Protein AF-A0A7W1L4F4-F1 (afdb_monomer_lite)

Sequence (259 aa):
MIDAAEVSERISISGTLFDDIDERSKLVAAMADRGMPWQMSVGIHPGRMDEIKVGAKAEVNGQSMAGPLTVFRNNRVREVSFCTLGADSLTSAQVFTIGATQDVAAATPEPPKMSEISKEDYDRAITDLATTKASLEASNAKIVELEGKFAAQALEHRTSAVKELFAAINRDYKDTDAAPYLSMDDVVFAAVSKDLRAARPALDPSLMKTHADGGVDDAAKPKTAAQITDAARQHIAAQAKLGFTITNAEAVQFVARAA

Structure (mmCIF, N/CA/C/O backbone):
data_AF-A0A7W1L4F4-F1
#
_entry.id   AF-A0A7W1L4F4-F1
#
loop_
_atom_site.group_PDB
_atom_site.id
_atom_site.type_symbol
_atom_site.label_atom_id
_atom_site.label_alt_id
_atom_site.label_comp_id
_atom_site.label_asym_id
_atom_site.label_entity_id
_atom_site.label_seq_id
_atom_site.pdbx_PDB_ins_code
_atom_site.Cartn_x
_atom_site.Cartn_y
_atom_site.Cartn_z
_atom_site.occupancy
_atom_site.B_iso_or_equiv
_atom_site.auth_seq_id
_atom_site.auth_comp_id
_atom_site.auth_asym_id
_atom_site.auth_atom_id
_atom_site.pdbx_PDB_model_num
ATOM 1 N N . MET A 1 1 ? -20.486 -13.436 5.293 1.00 66.62 1 MET A N 1
ATOM 2 C CA . MET A 1 1 ? -21.907 -13.853 5.252 1.00 66.62 1 MET A CA 1
ATOM 3 C C . MET A 1 1 ? -22.250 -14.477 6.595 1.00 66.62 1 MET A C 1
ATOM 5 O O . MET A 1 1 ? -21.360 -15.077 7.173 1.00 66.62 1 MET A O 1
ATOM 9 N N . ILE A 1 2 ? -23.456 -14.259 7.131 1.00 80.56 2 ILE A N 1
ATOM 10 C CA . ILE A 1 2 ? -23.869 -14.854 8.414 1.00 80.56 2 ILE A CA 1
ATOM 11 C C . ILE A 1 2 ? -24.272 -16.301 8.159 1.00 80.56 2 ILE A C 1
ATOM 13 O O . ILE A 1 2 ? -25.141 -16.541 7.322 1.00 80.56 2 ILE A O 1
ATOM 17 N N . ASP A 1 3 ? -23.671 -17.218 8.905 1.00 84.06 3 ASP A N 1
ATOM 18 C CA . ASP A 1 3 ? -23.870 -18.656 8.739 1.00 84.06 3 ASP A CA 1
ATOM 19 C C . ASP A 1 3 ? -24.751 -19.222 9.863 1.00 84.06 3 ASP A C 1
ATOM 21 O O . ASP A 1 3 ? -25.598 -20.081 9.616 1.00 84.06 3 ASP A O 1
ATOM 25 N N . ALA A 1 4 ? -24.624 -18.697 11.089 1.00 85.81 4 ALA A N 1
ATOM 26 C CA . ALA A 1 4 ? -25.486 -19.065 12.209 1.00 85.81 4 ALA A CA 1
ATOM 27 C C . ALA A 1 4 ? -25.742 -17.895 13.171 1.00 85.81 4 ALA A C 1
ATOM 29 O O . ALA A 1 4 ? -24.931 -16.976 13.309 1.00 85.81 4 ALA A O 1
ATOM 30 N N . ALA A 1 5 ? -26.883 -17.962 13.859 1.00 86.00 5 ALA A N 1
ATOM 31 C CA . ALA A 1 5 ? -27.242 -17.070 14.953 1.00 86.00 5 ALA A CA 1
ATOM 32 C C . ALA A 1 5 ? -27.900 -17.877 16.080 1.00 86.00 5 ALA A C 1
ATOM 34 O O . ALA A 1 5 ? -28.857 -18.615 15.844 1.00 86.00 5 ALA A O 1
ATOM 35 N N . GLU A 1 6 ? -27.401 -17.715 17.300 1.00 88.19 6 GLU A N 1
ATOM 36 C CA . GLU A 1 6 ? -27.902 -18.373 18.504 1.00 88.19 6 GLU A CA 1
ATOM 37 C C . GLU A 1 6 ? -28.341 -17.321 19.525 1.00 88.19 6 GLU A C 1
ATOM 39 O O . GLU A 1 6 ? -27.649 -16.324 19.747 1.00 88.19 6 GLU A O 1
ATOM 44 N N . VAL A 1 7 ? -29.503 -17.539 20.144 1.00 83.75 7 VAL A N 1
ATOM 45 C CA . VAL A 1 7 ? -30.067 -16.653 21.167 1.00 83.75 7 VAL A CA 1
ATOM 46 C C . VAL A 1 7 ? -30.264 -17.454 22.449 1.00 83.75 7 VAL A C 1
ATOM 48 O O . VAL A 1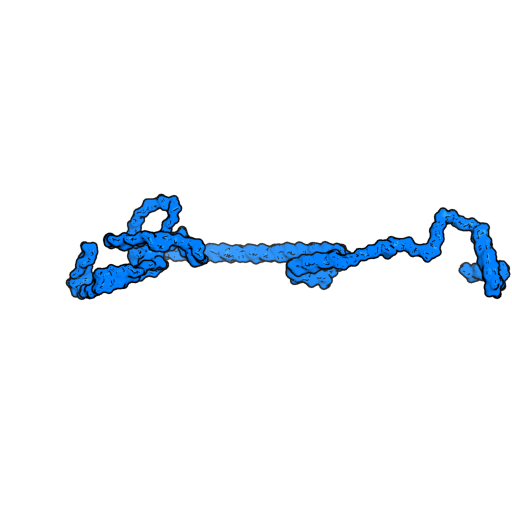 7 ? -31.134 -18.321 22.516 1.00 83.75 7 VAL A O 1
ATOM 51 N N . SER A 1 8 ? -29.457 -17.148 23.461 1.00 81.44 8 SER A N 1
ATOM 52 C CA . SER A 1 8 ? -29.572 -17.689 24.819 1.00 81.44 8 SER A CA 1
ATOM 53 C C . SER A 1 8 ? -29.508 -16.539 25.835 1.00 81.44 8 SER A C 1
ATOM 55 O O . SER A 1 8 ? -30.213 -15.544 25.672 1.00 81.44 8 SER A O 1
ATOM 57 N N . GLU A 1 9 ? -28.657 -16.624 26.860 1.00 80.69 9 GLU A N 1
ATOM 58 C CA . GLU A 1 9 ? -28.333 -15.488 27.741 1.00 80.69 9 GLU A CA 1
ATOM 59 C C . GLU A 1 9 ? -27.597 -14.365 26.988 1.00 80.69 9 GLU A C 1
ATOM 61 O O . GLU A 1 9 ? -27.615 -13.207 27.401 1.00 80.69 9 GLU A O 1
ATOM 66 N N . ARG A 1 10 ? -26.976 -14.708 25.852 1.00 82.44 10 ARG A N 1
ATOM 67 C CA . ARG A 1 10 ? -26.316 -13.797 24.913 1.00 82.44 10 ARG A CA 1
ATOM 68 C C . ARG A 1 10 ? -26.729 -14.121 23.482 1.00 82.44 10 ARG A C 1
ATOM 70 O O . ARG A 1 10 ? -27.158 -15.237 23.187 1.00 82.44 10 ARG A O 1
ATOM 77 N N . ILE A 1 11 ? -26.565 -13.149 22.592 1.00 86.38 11 ILE A N 1
ATOM 78 C CA . ILE A 1 11 ? -26.707 -13.360 21.150 1.00 86.38 11 ILE A CA 1
ATOM 79 C C . ILE A 1 11 ? -25.318 -13.667 20.593 1.00 86.38 11 ILE A C 1
ATOM 81 O O . ILE A 1 11 ? -24.401 -12.861 20.744 1.00 86.38 11 ILE A O 1
ATOM 85 N N . SER A 1 12 ? -25.160 -14.829 19.967 1.00 89.19 12 SER A N 1
ATOM 86 C CA . SER A 1 12 ? -23.938 -15.204 19.256 1.00 89.19 12 SER A CA 1
ATOM 87 C C . SER A 1 12 ? -24.224 -15.304 17.767 1.00 89.19 12 SER A C 1
ATOM 89 O O . SER A 1 12 ? -25.239 -15.866 17.360 1.00 89.19 12 SER A O 1
ATOM 91 N N . ILE A 1 13 ? -23.343 -14.727 16.956 1.00 89.12 13 ILE A N 1
ATOM 92 C CA . ILE A 1 13 ? -23.443 -14.728 15.499 1.00 89.12 13 ILE A CA 1
ATOM 93 C C . ILE A 1 13 ? -22.107 -15.214 14.961 1.00 89.12 13 ILE A C 1
ATOM 95 O O . ILE A 1 13 ? -21.056 -14.737 15.394 1.00 89.12 13 ILE A O 1
ATOM 99 N N . SER A 1 14 ? -22.152 -16.142 14.014 1.00 89.19 14 SER A N 1
ATOM 100 C CA . SER A 1 14 ? -20.977 -16.610 13.288 1.00 89.19 14 SER A CA 1
ATOM 101 C C . SER A 1 14 ? -21.175 -16.443 11.789 1.00 89.19 14 SER A C 1
ATOM 103 O O . SER A 1 14 ? -22.297 -16.374 11.276 1.00 89.19 14 SER A O 1
ATOM 105 N N . GLY A 1 15 ? -20.060 -16.333 11.079 1.00 87.88 15 GLY A N 1
ATOM 106 C CA . GLY A 1 15 ? -20.076 -16.109 9.651 1.00 87.88 15 GLY A CA 1
ATOM 107 C C . GLY A 1 15 ? -18.692 -16.153 9.031 1.00 87.88 15 GLY A C 1
ATOM 108 O O . GLY A 1 15 ? -17.677 -16.165 9.728 1.00 87.88 15 GLY A O 1
ATOM 109 N N . THR A 1 16 ? -18.676 -16.112 7.707 1.00 87.88 16 THR A N 1
ATOM 110 C CA . THR A 1 16 ? -17.454 -16.106 6.904 1.00 87.88 16 THR A CA 1
ATOM 111 C C . THR A 1 16 ? -17.080 -14.680 6.491 1.00 87.88 16 THR A C 1
ATOM 113 O O . THR A 1 16 ? -17.908 -13.962 5.913 1.00 87.88 16 THR A O 1
ATOM 116 N N . LEU A 1 17 ? -15.839 -14.268 6.767 1.00 87.25 17 LEU A N 1
ATOM 117 C CA . LEU A 1 17 ? -15.226 -13.070 6.190 1.00 87.25 17 LEU A CA 1
ATOM 118 C C . LEU A 1 17 ? -14.511 -13.472 4.896 1.00 87.25 17 LEU A C 1
ATOM 120 O O . LEU A 1 17 ? -13.666 -14.358 4.916 1.00 87.25 17 LEU A O 1
ATOM 124 N N . PHE A 1 18 ? -14.855 -12.821 3.789 1.00 86.75 18 PHE A N 1
ATOM 125 C CA . PHE A 1 18 ? -14.122 -12.960 2.533 1.00 86.75 18 PHE A CA 1
ATOM 126 C C . PHE A 1 18 ? -13.044 -11.888 2.483 1.00 86.75 18 PHE A C 1
ATOM 128 O O . PHE A 1 18 ? -13.335 -10.739 2.815 1.00 86.75 18 PHE A O 1
ATOM 135 N N . ASP A 1 19 ? -11.834 -12.243 2.072 1.00 87.50 19 ASP A N 1
ATOM 136 C CA . ASP A 1 19 ? -10.708 -11.325 1.911 1.00 87.50 19 ASP A CA 1
ATOM 137 C C . ASP A 1 19 ? -10.413 -11.010 0.435 1.00 87.50 19 ASP A C 1
ATOM 139 O O . ASP A 1 19 ? -9.767 -10.007 0.148 1.00 87.50 19 ASP A O 1
ATOM 143 N N . ASP A 1 20 ? -10.962 -11.773 -0.509 1.00 89.19 20 ASP A N 1
ATOM 144 C CA . ASP A 1 20 ? -10.641 -11.739 -1.940 1.00 89.19 20 ASP A CA 1
ATOM 145 C C . ASP A 1 20 ? -11.640 -10.966 -2.823 1.00 89.19 20 ASP A C 1
ATOM 147 O O . ASP A 1 20 ? -11.473 -10.915 -4.043 1.00 89.19 20 ASP A O 1
ATOM 151 N N . ILE A 1 21 ? -12.654 -10.326 -2.231 1.00 89.81 21 ILE A N 1
ATOM 152 C CA . ILE A 1 21 ? -13.698 -9.601 -2.976 1.00 89.81 21 ILE A CA 1
ATOM 153 C C . ILE A 1 21 ? -13.175 -8.275 -3.551 1.00 89.81 21 ILE A C 1
ATOM 155 O O . ILE A 1 21 ? -13.399 -7.981 -4.726 1.00 89.81 21 ILE A O 1
ATOM 159 N N . ASP A 1 22 ? -12.508 -7.453 -2.738 1.00 91.31 22 ASP A N 1
ATOM 160 C CA . ASP A 1 22 ? -11.933 -6.167 -3.143 1.00 91.31 22 ASP A CA 1
ATOM 161 C C . ASP A 1 22 ? -10.759 -5.737 -2.232 1.00 91.31 22 ASP A C 1
ATOM 163 O O . ASP A 1 22 ? -10.357 -6.428 -1.299 1.00 91.31 22 ASP A O 1
ATOM 167 N N . GLU A 1 23 ? -10.154 -4.576 -2.493 1.00 92.31 23 GLU A N 1
ATOM 168 C CA . GLU A 1 23 ? -9.050 -4.079 -1.654 1.00 92.31 23 GLU A CA 1
ATOM 169 C C . GLU A 1 23 ? -9.487 -3.743 -0.214 1.00 92.31 23 GLU A C 1
ATOM 171 O O . GLU A 1 23 ? -8.677 -3.794 0.712 1.00 92.31 23 GLU A O 1
ATOM 176 N N . ARG A 1 24 ? -10.767 -3.428 0.019 1.00 89.50 24 ARG A N 1
ATOM 177 C CA . ARG A 1 24 ? -11.279 -3.141 1.367 1.00 89.50 24 ARG A CA 1
ATOM 178 C C . ARG A 1 24 ? -11.432 -4.427 2.167 1.00 89.50 24 ARG A C 1
ATOM 180 O O . ARG A 1 24 ? -11.106 -4.418 3.353 1.00 89.50 24 ARG A O 1
ATOM 187 N N . SER A 1 25 ? -11.871 -5.520 1.545 1.00 88.25 25 SER A N 1
ATOM 188 C CA . SER A 1 25 ? -11.961 -6.825 2.204 1.00 88.25 25 SER A CA 1
ATOM 189 C C . SER A 1 25 ? -10.591 -7.315 2.670 1.00 88.25 25 SER A C 1
ATOM 191 O O . SER A 1 25 ? -10.454 -7.715 3.827 1.00 88.25 25 SER A O 1
ATOM 193 N N . LYS A 1 26 ? -9.553 -7.153 1.836 1.00 90.94 26 LYS A N 1
ATOM 194 C CA . LYS A 1 26 ? -8.159 -7.451 2.214 1.00 90.94 26 LYS A CA 1
ATOM 195 C C . LYS A 1 26 ? -7.693 -6.630 3.412 1.00 90.94 26 LYS A C 1
ATOM 197 O O . LYS A 1 26 ? -7.072 -7.164 4.327 1.00 90.94 26 LYS A O 1
ATOM 202 N N . LEU A 1 27 ? -7.994 -5.329 3.426 1.00 91.50 27 LEU A N 1
ATOM 203 C CA . LEU A 1 27 ? -7.621 -4.447 4.535 1.00 91.50 27 LEU A CA 1
ATOM 204 C C . LEU A 1 27 ? -8.312 -4.844 5.842 1.00 91.50 27 LEU A C 1
ATOM 206 O O . LEU A 1 27 ? -7.664 -4.863 6.886 1.00 91.50 27 LEU A O 1
ATOM 210 N N . VAL A 1 28 ? -9.607 -5.171 5.798 1.00 90.00 28 VAL A N 1
ATOM 211 C CA . VAL A 1 28 ? -10.356 -5.616 6.984 1.00 90.00 28 VAL A CA 1
ATOM 212 C C . VAL A 1 28 ? -9.795 -6.930 7.526 1.00 90.00 28 VAL A C 1
ATOM 214 O O . VAL A 1 28 ? -9.561 -7.019 8.731 1.00 90.00 28 VAL A O 1
ATOM 217 N N . ALA A 1 29 ? -9.503 -7.902 6.657 1.00 89.50 29 ALA A N 1
ATOM 218 C CA . ALA A 1 29 ? -8.867 -9.160 7.049 1.00 89.50 29 ALA A CA 1
ATOM 219 C C . ALA A 1 29 ? -7.485 -8.923 7.685 1.00 89.50 29 ALA A C 1
ATOM 221 O O . ALA A 1 29 ? -7.244 -9.351 8.809 1.00 89.50 29 ALA A O 1
ATOM 222 N N . ALA A 1 30 ? -6.627 -8.119 7.049 1.00 89.69 30 ALA A N 1
ATOM 223 C CA . ALA A 1 30 ? -5.302 -7.800 7.580 1.00 89.69 30 ALA A CA 1
ATOM 224 C C . ALA A 1 30 ? -5.348 -7.057 8.930 1.00 89.69 30 ALA A C 1
ATOM 226 O O . ALA A 1 30 ? -4.478 -7.249 9.780 1.00 89.69 30 ALA A O 1
ATOM 227 N N . MET A 1 31 ? -6.340 -6.187 9.149 1.00 88.81 31 MET A N 1
ATOM 228 C CA . MET A 1 31 ? -6.552 -5.536 10.447 1.00 88.81 31 MET A CA 1
ATOM 229 C C . MET A 1 31 ? -7.016 -6.533 11.514 1.00 88.81 31 MET A C 1
ATOM 231 O O . MET A 1 31 ? -6.578 -6.444 12.661 1.00 88.81 31 MET A O 1
ATOM 235 N N . ALA A 1 32 ? -7.867 -7.491 11.147 1.00 88.12 32 ALA A N 1
ATOM 236 C CA . ALA A 1 32 ? -8.280 -8.561 12.044 1.00 88.12 32 ALA A CA 1
ATOM 237 C C . ALA A 1 32 ? -7.107 -9.482 12.422 1.00 88.12 32 ALA A C 1
ATOM 239 O O . ALA A 1 32 ? -6.911 -9.726 13.610 1.00 88.12 32 ALA A O 1
ATOM 240 N N . ASP A 1 33 ? -6.261 -9.873 11.463 1.00 86.38 33 ASP A N 1
ATOM 241 C CA . ASP A 1 33 ? -5.049 -10.674 11.710 1.00 86.38 33 ASP A CA 1
ATOM 242 C C . ASP A 1 33 ? -4.049 -9.969 12.638 1.00 86.38 33 ASP A C 1
ATOM 244 O O . ASP A 1 33 ? -3.317 -10.606 13.395 1.00 86.38 33 ASP A O 1
ATOM 248 N N . ARG A 1 34 ? -4.025 -8.631 12.618 1.00 85.12 34 ARG A N 1
ATOM 249 C CA . ARG A 1 34 ? -3.213 -7.807 13.529 1.00 85.12 34 ARG A CA 1
ATOM 250 C C . ARG A 1 34 ? -3.815 -7.658 14.930 1.00 85.12 34 ARG A C 1
ATOM 252 O O . ARG A 1 34 ? -3.232 -6.955 15.753 1.00 85.12 34 ARG A O 1
ATOM 259 N N . GLY A 1 35 ? -4.954 -8.290 15.208 1.00 84.56 35 GLY A N 1
ATOM 260 C CA . GLY A 1 35 ? -5.590 -8.289 16.526 1.00 84.56 35 GLY A CA 1
ATOM 261 C C . GLY A 1 35 ? -6.400 -7.030 16.832 1.00 84.56 35 GLY A C 1
ATOM 262 O O . GLY A 1 35 ? -6.513 -6.644 17.994 1.00 84.56 35 GLY A O 1
ATOM 263 N N . MET A 1 36 ? -6.951 -6.358 15.816 1.00 84.69 36 MET A N 1
ATOM 264 C CA . MET A 1 36 ? -7.826 -5.207 16.047 1.00 84.69 36 MET A CA 1
ATOM 265 C C . MET A 1 36 ? -9.057 -5.616 16.892 1.00 84.69 36 MET A C 1
ATOM 267 O O . MET A 1 36 ? -9.689 -6.629 16.585 1.00 84.69 36 MET A O 1
ATOM 271 N N . PRO A 1 37 ? -9.419 -4.859 17.949 1.00 87.38 37 PRO A N 1
ATOM 272 C CA . PRO A 1 37 ? -10.503 -5.223 18.862 1.00 87.38 37 PRO A CA 1
ATOM 273 C C . PRO A 1 37 ? -11.866 -4.871 18.258 1.00 87.38 37 PRO A C 1
ATOM 275 O O . PRO A 1 37 ? -12.457 -3.834 18.557 1.00 87.38 37 PRO A O 1
ATOM 278 N N . TRP A 1 38 ? -12.354 -5.725 17.367 1.00 90.88 38 TRP A N 1
ATOM 279 C CA . TRP A 1 38 ? -13.629 -5.512 16.695 1.00 90.88 38 TRP A CA 1
ATOM 280 C C . TRP A 1 38 ? -14.821 -5.672 17.641 1.00 90.88 38 TRP A C 1
ATOM 282 O O . TRP A 1 38 ? -14.808 -6.457 18.592 1.00 90.88 38 TRP A O 1
ATOM 292 N N . GLN A 1 39 ? -15.885 -4.939 17.337 1.00 92.31 39 GLN A N 1
ATOM 293 C CA . GLN A 1 39 ? -17.157 -4.952 18.049 1.00 92.31 39 GLN A CA 1
ATOM 294 C C . GLN A 1 39 ? -18.295 -5.307 17.093 1.00 92.31 39 GLN A C 1
ATOM 296 O O . GLN A 1 39 ? -18.133 -5.321 15.868 1.00 92.31 39 GLN A O 1
ATOM 301 N N . MET A 1 40 ? -19.468 -5.592 17.655 1.00 89.56 40 MET A N 1
ATOM 302 C CA . MET A 1 40 ? -20.652 -5.924 16.871 1.00 89.56 40 MET A CA 1
ATOM 303 C C . MET A 1 40 ? -21.811 -5.025 17.265 1.00 89.56 40 MET A C 1
ATOM 305 O O . MET A 1 40 ? -22.148 -4.902 18.435 1.00 89.56 40 MET A O 1
ATOM 309 N N . SER A 1 41 ? -22.440 -4.403 16.276 1.00 91.31 41 SER A N 1
ATOM 310 C CA . SER A 1 41 ? -23.662 -3.630 16.478 1.00 91.31 41 SER A CA 1
ATOM 311 C C . SER A 1 41 ? -24.864 -4.395 15.940 1.00 91.31 41 SER A C 1
ATOM 313 O O . SER A 1 41 ? -24.733 -5.213 15.029 1.00 91.31 41 SER A O 1
ATOM 315 N N . VAL A 1 42 ? -26.043 -4.131 16.495 1.00 89.69 42 VAL A N 1
ATOM 316 C CA . VAL A 1 42 ? -27.287 -4.802 16.115 1.00 89.69 42 VAL A CA 1
ATOM 317 C C . VAL A 1 42 ? -28.414 -3.792 15.927 1.00 89.69 42 VAL A C 1
ATOM 319 O O . VAL A 1 42 ? -28.660 -2.936 16.776 1.00 89.69 42 VAL A O 1
ATOM 322 N N . GLY A 1 43 ? -29.137 -3.920 14.816 1.00 90.06 43 GLY A N 1
ATOM 323 C CA . GLY A 1 43 ? -30.344 -3.144 14.545 1.00 90.06 43 GLY A CA 1
ATOM 324 C C . GLY A 1 43 ? -31.582 -3.838 15.113 1.00 90.06 43 GLY A C 1
ATOM 325 O O . GLY A 1 43 ? -32.178 -4.710 14.465 1.00 90.06 43 GLY A O 1
ATOM 326 N N . ILE A 1 44 ? -31.986 -3.448 16.324 1.00 88.88 44 ILE A N 1
ATOM 327 C CA . ILE A 1 44 ? -33.147 -4.019 17.022 1.00 88.88 44 ILE A CA 1
ATOM 328 C C . ILE A 1 44 ? -34.414 -3.235 16.682 1.00 88.88 44 ILE A C 1
ATOM 330 O O . ILE A 1 44 ? -34.490 -2.028 16.886 1.00 88.88 44 ILE A O 1
ATOM 334 N N . HIS A 1 45 ? -35.439 -3.948 16.219 1.00 91.25 45 HIS A N 1
ATOM 335 C CA . HIS A 1 45 ? -36.782 -3.411 16.024 1.00 91.25 45 HIS A CA 1
ATOM 336 C C . HIS A 1 45 ? -37.682 -3.907 17.164 1.00 91.25 45 HIS A C 1
ATOM 338 O O . HIS A 1 45 ? -38.054 -5.089 17.165 1.00 91.25 45 HIS A O 1
ATOM 344 N N . PRO A 1 46 ? -37.999 -3.057 18.157 1.00 91.25 46 PRO A N 1
ATOM 345 C CA . PRO A 1 46 ? -38.814 -3.469 19.291 1.00 91.25 46 PRO A CA 1
ATOM 346 C C . PRO A 1 46 ? -40.269 -3.678 18.868 1.00 91.25 46 PRO A C 1
ATOM 348 O O . PRO A 1 46 ? -40.855 -2.835 18.191 1.00 91.25 46 PRO A O 1
ATOM 351 N N . GLY A 1 47 ? -40.873 -4.790 19.293 1.00 92.69 47 GLY A N 1
ATOM 352 C CA . GLY A 1 47 ? -42.312 -5.009 19.120 1.00 92.69 47 GLY A CA 1
ATOM 353 C C . GLY A 1 47 ? -43.136 -4.205 20.129 1.00 92.69 47 GLY A C 1
ATOM 354 O O . GLY A 1 47 ? -44.211 -3.703 19.809 1.00 92.69 47 GLY A O 1
ATOM 355 N N . ARG A 1 48 ? -42.617 -4.066 21.353 1.00 93.88 48 ARG A N 1
ATOM 356 C CA . ARG A 1 48 ? -43.173 -3.234 22.426 1.00 93.88 48 ARG A CA 1
ATOM 357 C C . ARG A 1 48 ? -42.040 -2.674 23.283 1.00 93.88 48 ARG A C 1
ATOM 359 O O . ARG A 1 48 ? -41.040 -3.355 23.498 1.00 93.88 48 ARG A O 1
ATOM 366 N N . MET A 1 49 ? -42.214 -1.459 23.789 1.00 94.00 49 MET A N 1
ATOM 367 C CA . MET A 1 49 ? -41.273 -0.812 24.703 1.00 94.00 49 MET A CA 1
ATOM 368 C C . MET A 1 49 ? -41.951 -0.581 26.052 1.00 94.00 49 MET A C 1
ATOM 370 O O . MET A 1 49 ? -43.033 0.002 26.104 1.00 94.00 49 MET A O 1
ATOM 374 N N . ASP A 1 50 ? -41.309 -1.042 27.121 1.00 93.31 50 ASP A N 1
ATOM 375 C CA . ASP A 1 50 ? -41.765 -0.862 28.496 1.00 93.31 50 ASP A CA 1
ATOM 376 C C . ASP A 1 50 ? -40.830 0.110 29.213 1.00 93.31 50 ASP A C 1
ATOM 378 O O . ASP A 1 50 ? -39.667 -0.206 29.459 1.00 93.31 50 ASP A O 1
ATOM 382 N N . GLU A 1 51 ? -41.337 1.285 29.574 1.00 94.56 51 GLU A N 1
ATOM 383 C CA . GLU A 1 51 ? -40.593 2.255 30.378 1.00 94.56 51 GLU A CA 1
ATOM 384 C C . GLU A 1 51 ? -40.714 1.924 31.867 1.00 94.56 51 GLU A C 1
ATOM 386 O O . GLU A 1 51 ? -41.803 1.937 32.453 1.00 94.56 51 GLU A O 1
ATOM 391 N N . ILE A 1 52 ? -39.580 1.646 32.502 1.00 94.25 52 ILE A N 1
ATOM 392 C CA . ILE A 1 52 ? -39.491 1.361 33.930 1.00 94.25 52 ILE A CA 1
ATOM 393 C C . ILE A 1 52 ? -39.068 2.640 34.635 1.00 94.25 52 ILE A C 1
ATOM 395 O O . ILE A 1 52 ? -37.963 3.141 34.439 1.00 94.25 52 ILE A O 1
ATOM 399 N N . LYS A 1 53 ? -39.965 3.182 35.457 1.00 93.19 53 LYS A N 1
ATOM 400 C CA . LYS A 1 53 ? -39.738 4.431 36.191 1.00 93.19 53 LYS A CA 1
ATOM 401 C C . LYS A 1 53 ? -38.729 4.243 37.328 1.00 93.19 53 LYS A C 1
ATOM 403 O O . LYS A 1 53 ? -38.496 3.133 37.803 1.00 93.19 53 LYS A O 1
ATOM 408 N N . VAL A 1 54 ? -38.169 5.356 37.797 1.00 92.69 54 VAL A N 1
ATOM 409 C CA . VAL A 1 54 ? -37.302 5.405 38.985 1.00 92.69 54 VAL A CA 1
ATOM 410 C C . VAL A 1 54 ? -37.992 4.720 40.173 1.00 92.69 54 VAL A C 1
ATOM 412 O O . VAL A 1 54 ? -39.160 4.988 40.453 1.00 92.69 54 VAL A O 1
ATOM 415 N N . GLY A 1 55 ? -37.277 3.826 40.859 1.00 90.62 55 GLY A N 1
ATOM 416 C CA . GLY A 1 55 ? -37.782 3.080 42.020 1.00 90.62 55 GLY A CA 1
ATOM 417 C C . GLY A 1 55 ? -38.588 1.816 41.691 1.00 90.62 55 GLY A C 1
ATOM 418 O O . GLY A 1 55 ? -38.843 1.019 42.591 1.00 90.62 55 GLY A O 1
ATOM 419 N N . ALA A 1 56 ? -38.949 1.588 40.423 1.00 90.62 56 ALA A N 1
ATOM 420 C CA . ALA A 1 56 ? -39.542 0.332 39.971 1.00 90.62 56 ALA A CA 1
ATOM 421 C C . ALA A 1 56 ? -38.459 -0.677 39.549 1.00 90.62 56 ALA A C 1
ATOM 423 O O . ALA A 1 56 ? -37.345 -0.298 39.180 1.00 90.62 56 ALA A O 1
ATOM 424 N N . LYS A 1 57 ? -38.798 -1.970 39.589 1.00 92.62 57 LYS A N 1
ATOM 425 C CA . LYS A 1 57 ? -37.949 -3.068 39.107 1.00 92.62 57 LYS A CA 1
ATOM 426 C C . LYS A 1 57 ? -38.634 -3.819 37.971 1.00 92.62 57 LYS A C 1
ATOM 428 O O . LYS A 1 57 ? -39.859 -3.937 37.967 1.00 92.62 57 LYS A O 1
ATOM 433 N N . ALA A 1 58 ? -37.845 -4.344 37.043 1.00 92.00 58 ALA A N 1
ATOM 434 C CA . ALA A 1 58 ? -38.300 -5.227 35.979 1.00 92.00 58 ALA A CA 1
ATOM 435 C C . ALA A 1 58 ? -37.419 -6.473 35.897 1.00 92.00 58 ALA A C 1
ATOM 437 O O . ALA A 1 58 ? -36.202 -6.380 36.019 1.00 92.00 58 ALA A O 1
ATOM 438 N N . GLU A 1 59 ? -38.044 -7.621 35.645 1.00 90.44 59 GLU A N 1
ATOM 439 C CA . GLU A 1 59 ? -37.340 -8.862 35.318 1.00 90.44 59 GLU A CA 1
ATOM 440 C C . GLU A 1 59 ? -37.090 -8.931 33.805 1.00 90.44 59 GLU A C 1
ATOM 442 O O . GLU A 1 59 ? -38.028 -8.852 32.993 1.00 90.44 59 GLU A O 1
ATOM 447 N N . VAL A 1 60 ? -35.818 -9.062 33.429 1.00 87.38 60 VAL A N 1
ATOM 448 C CA . VAL A 1 60 ? -35.341 -9.164 32.044 1.00 87.38 60 VAL A CA 1
ATOM 449 C C . VAL A 1 60 ? -34.333 -10.305 31.980 1.00 87.38 60 VAL A C 1
ATOM 451 O O . VAL A 1 60 ? -33.320 -10.265 32.662 1.00 87.38 60 VAL A O 1
ATOM 454 N N . ASN A 1 61 ? -34.618 -11.344 31.189 1.00 81.94 61 ASN A N 1
ATOM 455 C CA . ASN A 1 61 ? -33.747 -12.519 31.034 1.00 81.94 61 ASN A CA 1
ATOM 456 C C . ASN A 1 61 ? -33.314 -13.163 32.373 1.00 81.94 61 ASN A C 1
ATOM 458 O O . ASN A 1 61 ? -32.177 -13.593 32.523 1.00 81.94 61 ASN A O 1
ATOM 462 N N . GLY A 1 62 ? -34.217 -13.202 33.363 1.00 84.94 62 GLY A N 1
ATOM 463 C CA . GLY A 1 62 ? -33.935 -13.745 34.700 1.00 84.94 62 GLY A CA 1
ATOM 464 C C . GLY A 1 62 ? -33.125 -12.818 35.615 1.00 84.94 62 GLY A C 1
ATOM 465 O O . GLY A 1 62 ? -32.725 -13.240 36.698 1.00 84.94 62 GLY A O 1
ATOM 466 N N . GLN A 1 63 ? -32.878 -11.575 35.194 1.00 85.25 63 GLN A N 1
ATOM 467 C CA . GLN A 1 63 ? -32.195 -10.555 35.981 1.00 85.25 63 GLN A CA 1
ATOM 468 C C . GLN A 1 63 ? -33.160 -9.447 36.417 1.00 85.25 63 GLN A C 1
ATOM 470 O O . GLN A 1 63 ? -33.902 -8.884 35.606 1.00 85.25 63 GLN A O 1
ATOM 475 N N . SER A 1 64 ? -33.081 -9.078 37.698 1.00 92.06 64 SER A N 1
ATOM 476 C CA . SER A 1 64 ? -33.851 -7.976 38.275 1.00 92.06 64 SER A CA 1
ATOM 477 C C . SER A 1 64 ? -33.131 -6.646 38.058 1.00 92.06 64 SER A C 1
ATOM 479 O O . SER A 1 64 ? -32.089 -6.388 38.664 1.00 92.06 64 SER A O 1
ATOM 481 N N . MET A 1 65 ? -33.688 -5.779 37.214 1.00 88.44 65 MET A N 1
ATOM 482 C CA . MET A 1 65 ? -33.111 -4.475 36.879 1.00 88.44 65 MET A CA 1
ATOM 483 C C . MET A 1 65 ? -33.955 -3.332 37.451 1.00 88.44 65 MET A C 1
ATOM 485 O O . MET A 1 65 ? -35.179 -3.321 37.315 1.00 88.44 65 MET A O 1
ATOM 489 N N . ALA A 1 66 ? -33.309 -2.357 38.095 1.00 92.56 66 ALA A N 1
ATOM 490 C CA . ALA A 1 66 ? -33.971 -1.173 38.647 1.00 92.56 66 ALA A CA 1
ATOM 491 C C . ALA A 1 66 ? -34.013 -0.025 37.625 1.00 92.56 66 ALA A C 1
ATOM 493 O O . ALA A 1 66 ? -33.027 0.225 36.937 1.00 92.56 66 ALA A O 1
ATOM 494 N N . GLY A 1 67 ? -35.141 0.685 37.546 1.00 91.38 67 GLY A N 1
ATOM 495 C CA . GLY A 1 67 ? -35.285 1.863 36.686 1.00 91.38 67 GLY A CA 1
ATOM 496 C C . GLY A 1 67 ? -34.471 3.079 37.168 1.00 91.38 67 GLY A C 1
ATOM 497 O O . GLY A 1 67 ? -34.100 3.142 38.344 1.00 91.38 67 GLY A O 1
ATOM 498 N N . PRO A 1 68 ? -34.241 4.087 36.304 1.00 92.50 68 PRO A N 1
ATOM 499 C CA . PRO A 1 68 ? -34.923 4.299 35.030 1.00 92.50 68 PRO A CA 1
ATOM 500 C C . PRO A 1 68 ? -34.274 3.539 33.866 1.00 92.50 68 PRO A C 1
ATOM 502 O O . PRO A 1 68 ? -33.086 3.695 33.604 1.00 92.50 68 PRO A O 1
ATOM 505 N N . LEU A 1 69 ? -35.062 2.736 33.148 1.00 93.19 69 LEU A N 1
ATOM 506 C CA . LEU A 1 69 ? -34.615 2.019 31.948 1.00 93.19 69 LEU A CA 1
ATOM 507 C C . LEU A 1 69 ? -35.794 1.730 31.017 1.00 93.19 69 LEU A C 1
ATOM 509 O O . LEU A 1 69 ? -36.948 1.751 31.445 1.00 93.19 69 LEU A O 1
ATOM 513 N N . THR A 1 70 ? -35.504 1.425 29.754 1.00 93.06 70 THR A N 1
ATOM 514 C CA . THR A 1 70 ? -36.515 0.989 28.783 1.00 93.06 70 THR A CA 1
ATOM 515 C C . THR A 1 70 ? -36.250 -0.459 28.394 1.00 93.06 70 THR A C 1
ATOM 517 O O . THR A 1 70 ? -35.162 -0.782 27.924 1.00 93.06 70 THR A O 1
ATOM 520 N N . VAL A 1 71 ? -37.238 -1.334 28.582 1.00 92.44 71 VAL A N 1
ATOM 521 C CA . VAL A 1 71 ? -37.157 -2.745 28.186 1.00 92.44 71 VAL A CA 1
ATOM 522 C C . VAL A 1 71 ? -37.837 -2.928 26.839 1.00 92.44 71 VAL A C 1
ATOM 524 O O . VAL A 1 71 ? -39.040 -2.714 26.698 1.00 92.44 71 VAL A O 1
ATOM 527 N N . PHE A 1 72 ? -37.079 -3.380 25.849 1.00 92.38 72 PHE A N 1
ATOM 528 C CA . PHE A 1 72 ? -37.620 -3.770 24.551 1.00 92.38 72 PHE A CA 1
ATOM 529 C C . PHE A 1 72 ? -38.088 -5.228 24.607 1.00 92.38 72 PHE A C 1
ATOM 531 O O . PHE A 1 72 ? -37.304 -6.119 24.940 1.00 92.38 72 PHE A O 1
ATOM 538 N N . ARG A 1 73 ? -39.364 -5.485 24.297 1.00 90.75 73 ARG A N 1
ATOM 539 C CA . ARG A 1 73 ? -39.983 -6.821 24.296 1.00 90.75 73 ARG A CA 1
ATOM 540 C C . ARG A 1 73 ? -40.459 -7.215 22.901 1.00 90.75 73 ARG A C 1
ATOM 542 O O . ARG A 1 73 ? -40.859 -6.369 22.101 1.00 90.75 73 ARG A O 1
ATOM 549 N N . ASN A 1 74 ? -40.489 -8.528 22.651 1.00 90.31 74 ASN A N 1
ATOM 550 C CA . ASN A 1 74 ? -40.879 -9.125 21.366 1.00 90.31 74 ASN A CA 1
ATOM 551 C C . ASN A 1 74 ? -40.071 -8.542 20.198 1.00 90.31 74 ASN A C 1
ATOM 553 O O . ASN A 1 74 ? -40.616 -8.113 19.183 1.00 90.31 74 ASN A O 1
ATOM 557 N N . ASN A 1 75 ? -38.757 -8.468 20.397 1.00 89.44 75 ASN A N 1
ATOM 558 C CA . ASN A 1 75 ? -37.845 -7.789 19.491 1.00 89.44 75 ASN A CA 1
ATOM 559 C C . ASN A 1 75 ? -37.574 -8.628 18.248 1.00 89.44 75 ASN A C 1
ATOM 561 O O . ASN A 1 75 ? -37.458 -9.852 18.321 1.00 89.44 75 ASN A O 1
ATOM 565 N N . ARG A 1 76 ? -37.385 -7.952 17.116 1.00 89.06 76 ARG A N 1
ATOM 566 C CA . ARG A 1 76 ? -36.821 -8.552 15.907 1.00 89.06 76 ARG A CA 1
ATOM 567 C C . ARG A 1 76 ? -35.460 -7.931 15.624 1.00 89.06 76 ARG A C 1
ATOM 569 O O . ARG A 1 76 ? -35.353 -6.717 15.466 1.00 89.06 76 ARG A O 1
ATOM 576 N N . VAL A 1 77 ? -34.437 -8.770 15.509 1.00 88.31 77 VAL A N 1
ATOM 577 C CA . VAL A 1 77 ? -33.127 -8.361 14.994 1.00 88.31 77 VAL A CA 1
ATOM 578 C C . VAL A 1 77 ? -33.193 -8.368 13.471 1.00 88.31 77 VAL A C 1
ATOM 580 O O . VAL A 1 77 ? -33.544 -9.384 12.873 1.00 88.31 77 VAL A O 1
ATOM 583 N N . ARG A 1 78 ? -32.928 -7.219 12.845 1.00 84.31 78 ARG A N 1
ATOM 584 C CA . ARG A 1 78 ? -32.972 -7.077 11.381 1.00 84.31 78 ARG A CA 1
ATOM 585 C C . ARG A 1 78 ? -31.608 -7.147 10.723 1.00 84.31 78 ARG A C 1
ATOM 587 O O . ARG A 1 78 ? -31.514 -7.579 9.579 1.00 84.31 78 ARG A O 1
ATOM 594 N N . GLU A 1 79 ? -30.598 -6.676 11.429 1.00 88.06 79 GLU A N 1
ATOM 595 C CA . GLU A 1 79 ? -29.247 -6.540 10.921 1.00 88.06 79 GLU A CA 1
ATOM 596 C C . GLU A 1 79 ? -28.258 -6.642 12.066 1.00 88.06 79 GLU A C 1
ATOM 598 O O . GLU A 1 79 ? -28.577 -6.339 13.221 1.00 88.06 79 GLU A O 1
ATOM 603 N N . VAL A 1 80 ? -27.056 -7.055 11.703 1.00 89.50 80 VAL A N 1
ATOM 604 C CA . VAL A 1 80 ? -25.892 -7.093 12.570 1.00 89.50 80 VAL A CA 1
ATOM 605 C C . VAL A 1 80 ? -24.727 -6.562 11.749 1.00 89.50 80 VAL A C 1
ATOM 607 O O . VAL A 1 80 ? -24.619 -6.856 10.555 1.00 89.50 80 VAL A O 1
ATOM 610 N N . SER A 1 81 ? -23.890 -5.756 12.381 1.00 89.88 81 SER A N 1
ATOM 611 C CA . SER A 1 81 ? -22.803 -5.042 11.723 1.00 89.88 81 SER A CA 1
ATOM 612 C C . SER A 1 81 ? -21.502 -5.319 12.450 1.00 89.88 81 SER A C 1
ATOM 614 O O . SER A 1 81 ? -21.426 -5.189 13.670 1.00 89.88 81 SER A O 1
ATOM 616 N N . PHE A 1 82 ? -20.477 -5.675 11.684 1.00 88.81 82 PHE A N 1
ATOM 617 C CA . PHE A 1 82 ? -19.105 -5.768 12.159 1.00 88.81 82 PHE A CA 1
ATOM 618 C C . PHE A 1 82 ? -18.491 -4.365 12.161 1.00 88.81 82 PHE A C 1
ATOM 620 O O . PHE A 1 82 ? -18.457 -3.701 11.121 1.00 88.81 82 PHE A O 1
ATOM 627 N N . CYS A 1 83 ? -18.070 -3.884 13.328 1.00 90.31 83 CYS A N 1
ATOM 628 C CA . CYS A 1 83 ? -17.741 -2.478 13.551 1.00 90.31 83 CYS A CA 1
ATOM 629 C C . CYS A 1 83 ? -16.413 -2.333 14.295 1.00 90.31 83 CYS A C 1
ATOM 631 O O . CYS A 1 83 ? -16.073 -3.149 15.145 1.00 90.31 83 CYS A O 1
ATOM 633 N N . THR A 1 84 ? -15.684 -1.248 14.033 1.00 88.31 84 THR A N 1
ATOM 634 C CA . THR A 1 84 ? -14.538 -0.858 14.873 1.00 88.31 84 THR A CA 1
ATOM 635 C C . THR A 1 84 ? -14.991 -0.368 16.250 1.00 88.31 84 THR A C 1
ATOM 637 O O . THR A 1 84 ? -14.309 -0.601 17.239 1.00 88.31 84 THR A O 1
ATOM 640 N N . LEU A 1 85 ? -16.149 0.296 16.306 1.00 89.19 85 LEU A N 1
ATOM 641 C CA . LEU A 1 85 ? -16.810 0.756 17.523 1.00 89.19 85 LEU A CA 1
ATOM 642 C C . LEU A 1 85 ? -18.320 0.530 17.386 1.00 89.19 85 LEU A C 1
ATOM 644 O O . LEU A 1 85 ? -18.953 1.042 16.460 1.00 89.19 85 LEU A O 1
ATOM 648 N N . GLY A 1 86 ? -18.881 -0.272 18.281 1.00 86.94 86 GLY A N 1
ATOM 649 C CA . GLY A 1 86 ? -20.304 -0.550 18.407 1.00 86.94 86 GLY A CA 1
ATOM 650 C C . GLY A 1 86 ? -21.001 0.436 19.344 1.00 86.94 86 GLY A C 1
ATOM 651 O O . GLY A 1 86 ? -20.368 1.160 20.110 1.00 86.94 86 GLY A O 1
ATOM 652 N N . ALA A 1 87 ? -22.333 0.459 19.282 1.00 87.12 87 ALA A N 1
ATOM 653 C CA . ALA A 1 87 ? -23.146 1.258 20.202 1.00 87.12 87 ALA A CA 1
ATOM 654 C C . ALA A 1 87 ? -23.133 0.694 21.636 1.00 87.12 87 ALA A C 1
ATOM 656 O O . ALA A 1 87 ? -23.270 1.449 22.596 1.00 87.12 87 ALA A O 1
ATOM 657 N N . ASP A 1 88 ? -22.969 -0.624 21.769 1.00 86.31 88 ASP A N 1
ATOM 658 C CA . ASP A 1 88 ? -22.834 -1.323 23.043 1.00 86.31 88 ASP A CA 1
ATOM 659 C C . ASP A 1 88 ? -21.364 -1.697 23.278 1.00 86.31 88 ASP A C 1
ATOM 661 O O . ASP A 1 88 ? -20.760 -2.445 22.501 1.00 86.31 88 ASP A O 1
ATOM 665 N N . SER A 1 89 ? -20.794 -1.167 24.362 1.00 82.31 89 SER A N 1
ATOM 666 C CA . SER A 1 89 ? -19.393 -1.355 24.740 1.00 82.31 89 SER A CA 1
ATOM 667 C C . SER A 1 89 ? -19.072 -2.760 25.250 1.00 82.31 89 SER A C 1
ATOM 669 O O . SER A 1 89 ? -17.894 -3.099 25.353 1.00 82.31 89 SER A O 1
ATOM 671 N N . LEU A 1 90 ? -20.086 -3.578 25.548 1.00 86.12 90 LEU A N 1
ATOM 672 C CA . LEU A 1 90 ? -19.932 -4.968 25.989 1.00 86.12 90 LEU A CA 1
ATOM 673 C C . LEU A 1 90 ? -19.992 -5.971 24.828 1.00 86.12 90 LEU A C 1
ATOM 675 O O . LEU A 1 90 ? -20.057 -7.181 25.049 1.00 86.12 90 LEU A O 1
ATOM 679 N N . THR A 1 91 ? -19.958 -5.488 23.586 1.00 89.25 91 THR A N 1
ATOM 680 C CA . THR A 1 91 ? -19.915 -6.340 22.396 1.00 89.25 91 THR A CA 1
ATOM 681 C C . THR A 1 91 ? -18.480 -6.596 21.953 1.00 89.25 91 THR A C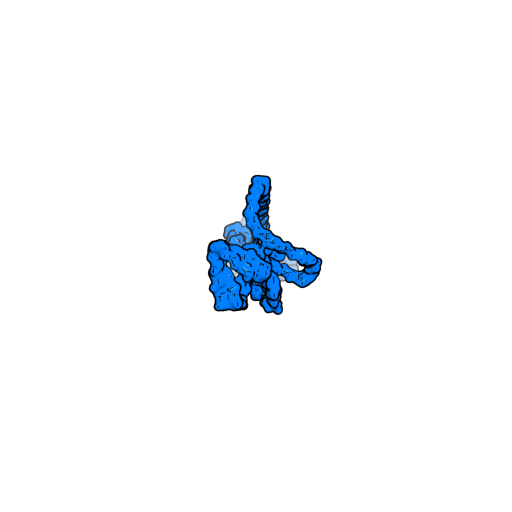 1
ATOM 683 O O . THR A 1 91 ? -17.605 -5.740 22.065 1.00 89.25 91 THR A O 1
ATOM 686 N N . SER A 1 92 ? -18.233 -7.787 21.415 1.00 87.75 92 SER A N 1
ATOM 687 C CA . SER A 1 92 ? -16.961 -8.142 20.793 1.00 87.75 92 SER A CA 1
ATOM 688 C C . SER A 1 92 ? -17.200 -8.997 19.555 1.00 87.75 92 SER A C 1
ATOM 690 O O . SER A 1 92 ? -18.190 -9.727 19.455 1.00 87.75 92 SER A O 1
ATOM 692 N N . ALA A 1 93 ? -16.293 -8.884 18.593 1.00 89.75 93 ALA A N 1
ATOM 693 C CA . ALA A 1 93 ? -16.249 -9.714 17.405 1.00 89.75 93 ALA A CA 1
ATOM 694 C C . ALA A 1 93 ? -14.803 -10.154 17.164 1.00 89.75 93 ALA A C 1
ATOM 696 O O . ALA A 1 93 ? -13.865 -9.383 17.352 1.00 89.75 93 ALA A O 1
ATOM 697 N N . GLN A 1 94 ? -14.620 -11.407 16.763 1.00 86.69 94 GLN A N 1
ATOM 698 C CA . GLN A 1 94 ? -13.309 -11.971 16.457 1.00 86.69 94 GLN A CA 1
ATOM 699 C C . GLN A 1 94 ? -13.387 -12.694 15.119 1.00 86.69 94 GLN A C 1
ATOM 701 O O . GLN A 1 94 ? -14.390 -13.343 14.816 1.00 86.69 94 GLN A O 1
ATOM 706 N N . VAL A 1 95 ? -12.333 -12.556 14.321 1.00 86.25 95 VAL A N 1
ATOM 707 C CA . VAL A 1 95 ? -12.182 -13.264 13.051 1.00 86.25 95 VAL A CA 1
ATOM 708 C C . VAL A 1 95 ? -11.210 -14.408 13.296 1.00 86.25 95 VAL A C 1
ATOM 710 O O . VAL A 1 95 ? -10.095 -14.182 13.757 1.00 86.25 95 VAL A O 1
ATOM 713 N N . PHE A 1 96 ? -11.650 -15.634 13.026 1.00 75.44 96 PHE A N 1
ATOM 714 C CA . PHE A 1 96 ? -10.838 -16.835 13.189 1.00 75.44 96 PHE A CA 1
ATOM 715 C C . PHE A 1 96 ? -10.473 -17.400 11.820 1.00 75.44 96 PHE A C 1
ATOM 717 O O . PHE A 1 96 ? -11.336 -17.527 10.951 1.00 75.44 96 PHE A O 1
ATOM 724 N N . THR A 1 97 ? -9.221 -17.816 11.655 1.00 62.09 97 THR A N 1
ATOM 725 C CA . THR A 1 97 ? -8.781 -18.570 10.477 1.00 62.09 97 THR A CA 1
ATOM 726 C C . THR A 1 97 ? -8.879 -20.063 10.775 1.00 62.09 97 THR A C 1
ATOM 728 O O . THR A 1 97 ? -8.341 -20.547 11.776 1.00 62.09 97 THR A O 1
ATOM 731 N N . ILE A 1 98 ? -9.574 -20.814 9.915 1.00 51.69 98 ILE A N 1
ATOM 732 C CA . ILE A 1 98 ? -9.708 -22.272 10.037 1.00 51.69 98 ILE A CA 1
ATOM 733 C C . ILE A 1 98 ? -8.304 -22.895 9.950 1.00 51.69 98 ILE A C 1
ATOM 735 O O . ILE A 1 98 ? -7.672 -22.868 8.898 1.00 51.69 98 ILE A O 1
ATOM 739 N N . GLY A 1 99 ? -7.809 -23.429 11.071 1.00 45.66 99 GLY A N 1
ATOM 740 C CA . GLY A 1 99 ? -6.471 -24.027 11.191 1.00 45.66 99 GLY A CA 1
ATOM 741 C C . GLY A 1 99 ? -5.766 -23.743 12.521 1.00 45.66 99 GLY A C 1
ATOM 742 O O . GLY A 1 99 ? -4.878 -24.498 12.910 1.00 45.66 99 GLY A O 1
ATOM 743 N N . ALA A 1 100 ? -6.190 -22.713 13.257 1.00 43.41 100 ALA A N 1
ATOM 744 C CA . ALA A 1 100 ? -5.715 -22.447 14.612 1.00 43.41 100 ALA A CA 1
ATOM 745 C C . ALA A 1 100 ? -6.710 -23.008 15.639 1.00 43.41 100 ALA A C 1
ATOM 747 O O . ALA A 1 100 ? -7.732 -22.397 15.940 1.00 43.41 100 ALA A O 1
ATOM 748 N N . THR A 1 101 ? -6.419 -24.185 16.192 1.00 37.75 101 THR A N 1
ATOM 749 C CA . THR A 1 101 ? -7.064 -24.648 17.425 1.00 37.75 101 THR A CA 1
ATOM 750 C C . THR A 1 101 ? -6.507 -23.825 18.584 1.00 37.75 101 THR A C 1
ATOM 752 O O . THR A 1 101 ? -5.453 -24.155 19.129 1.00 37.75 101 THR A O 1
ATOM 755 N N . GLN A 1 102 ? -7.176 -22.734 18.941 1.00 38.97 102 GLN A N 1
ATOM 756 C CA . GLN A 1 102 ? -6.994 -22.119 20.251 1.00 38.97 102 GLN A CA 1
ATOM 757 C C . GLN A 1 102 ? -8.297 -22.236 21.028 1.00 38.97 102 GLN A C 1
ATOM 759 O O . GLN A 1 102 ? -9.352 -21.799 20.570 1.00 38.97 102 GLN A O 1
ATOM 764 N N . ASP A 1 103 ? -8.199 -22.882 22.188 1.00 35.69 103 ASP A N 1
ATOM 765 C CA . ASP A 1 103 ? -9.276 -23.030 23.153 1.00 35.69 103 ASP A CA 1
ATOM 766 C C . ASP A 1 103 ? -9.854 -21.655 23.497 1.00 35.69 103 ASP A C 1
ATOM 768 O O . ASP A 1 103 ? -9.170 -20.768 24.012 1.00 35.69 103 ASP A O 1
ATOM 772 N N . VAL A 1 104 ? -11.134 -21.468 23.179 1.00 40.28 104 VAL A N 1
ATOM 773 C CA . VAL A 1 104 ? -11.825 -20.191 23.339 1.00 40.28 104 VAL A CA 1
ATOM 774 C C . VAL A 1 104 ? -12.231 -20.034 24.803 1.00 40.28 104 VAL A C 1
ATOM 776 O O . VAL A 1 104 ? -13.348 -20.365 25.201 1.00 40.28 104 VAL A O 1
ATOM 779 N N . ALA A 1 105 ? -11.326 -19.513 25.631 1.00 35.94 105 ALA A N 1
ATOM 780 C CA . ALA A 1 105 ? -11.737 -18.879 26.875 1.00 35.94 105 ALA A CA 1
ATOM 781 C C . ALA A 1 105 ? -12.509 -17.608 26.497 1.00 35.94 105 ALA A C 1
ATOM 783 O O . ALA A 1 105 ? -11.935 -16.647 25.985 1.00 35.94 105 ALA A O 1
ATOM 784 N N . ALA A 1 106 ? -13.827 -17.628 26.698 1.00 38.03 106 ALA A N 1
ATOM 785 C CA . ALA A 1 106 ? -14.683 -16.462 26.553 1.00 38.03 106 ALA A CA 1
ATOM 786 C C . ALA A 1 106 ? -14.225 -15.382 27.544 1.00 38.03 106 ALA A C 1
ATOM 788 O O . ALA A 1 106 ? -14.639 -15.364 28.700 1.00 38.03 106 ALA A O 1
ATOM 789 N N . ALA A 1 107 ? -13.330 -14.503 27.099 1.00 38.84 107 ALA A N 1
ATOM 790 C CA . ALA A 1 107 ? -12.991 -13.299 27.827 1.00 38.84 107 ALA A CA 1
ATOM 791 C C . ALA A 1 107 ? -14.224 -12.392 27.791 1.00 38.84 107 ALA A C 1
ATOM 793 O O . ALA A 1 107 ? -14.565 -11.820 26.755 1.00 38.84 107 ALA A O 1
ATOM 794 N N . THR A 1 108 ? -14.927 -12.314 28.918 1.00 39.94 108 THR A N 1
ATOM 795 C CA . THR A 1 108 ? -15.921 -11.276 29.176 1.00 39.94 108 THR A CA 1
ATOM 796 C C . THR A 1 108 ? -15.242 -9.930 28.911 1.00 39.94 108 THR A C 1
ATOM 798 O O . THR A 1 108 ? -14.234 -9.651 29.566 1.00 39.94 108 THR A O 1
ATOM 801 N N . PRO A 1 109 ? -15.714 -9.105 27.960 1.00 43.22 109 PRO A N 1
ATOM 802 C CA . PRO A 1 109 ? -15.159 -7.777 27.793 1.00 43.22 109 PRO A CA 1
ATOM 803 C C . PRO A 1 109 ? -15.571 -6.981 29.032 1.00 43.22 109 PRO A C 1
ATOM 805 O O . PRO A 1 109 ? -16.727 -6.586 29.170 1.00 43.22 109 PRO A O 1
ATOM 808 N N . GLU A 1 110 ? -14.649 -6.783 29.977 1.00 42.03 110 GLU A N 1
ATOM 809 C CA . GLU A 1 110 ? -14.777 -5.635 30.867 1.00 42.03 110 GLU A CA 1
ATOM 810 C C . GLU A 1 110 ? -14.776 -4.393 29.966 1.00 42.03 110 GLU A C 1
ATOM 812 O O . GLU A 1 110 ? -13.959 -4.321 29.038 1.00 42.03 110 GLU A O 1
ATOM 817 N N . PRO A 1 111 ? -15.682 -3.423 30.196 1.00 43.47 111 PRO A N 1
ATOM 818 C CA . PRO A 1 111 ? -15.629 -2.169 29.464 1.00 43.47 111 PRO A CA 1
ATOM 819 C C . PRO A 1 111 ? -14.208 -1.622 29.614 1.00 43.47 111 PRO A C 1
ATOM 821 O O . PRO A 1 111 ? -13.663 -1.715 30.722 1.00 43.47 111 PRO A O 1
ATOM 824 N N . PRO A 1 112 ? -13.588 -1.082 28.548 1.00 41.09 112 PRO A N 1
ATOM 825 C CA . PRO A 1 112 ? -12.276 -0.485 28.682 1.00 41.09 112 PRO A CA 1
ATOM 826 C C . PRO A 1 112 ? -12.405 0.599 29.746 1.00 41.09 112 PRO A C 1
ATOM 828 O O . PRO A 1 112 ? -12.978 1.666 29.513 1.00 41.09 112 PRO A O 1
ATOM 831 N N . LYS A 1 113 ? -11.893 0.321 30.951 1.00 45.50 113 LYS A N 1
ATOM 832 C CA . LYS A 1 113 ? -11.465 1.389 31.839 1.00 45.50 113 LYS A CA 1
ATOM 833 C C . LYS A 1 113 ? -10.554 2.209 30.948 1.00 45.50 113 LYS A C 1
ATOM 835 O O . LYS A 1 113 ? -9.667 1.628 30.322 1.00 45.50 113 LYS A O 1
ATOM 840 N N . MET A 1 114 ? -10.817 3.511 30.824 1.00 38.66 114 MET A N 1
ATOM 841 C CA . MET A 1 114 ? -9.782 4.421 30.354 1.00 38.66 114 MET A CA 1
ATOM 842 C C . MET A 1 114 ? -8.557 4.067 31.184 1.00 38.66 114 MET A C 1
ATOM 844 O O . MET A 1 114 ? -8.523 4.341 32.382 1.00 38.66 114 MET A O 1
ATOM 848 N N . SER A 1 115 ? -7.626 3.330 30.586 1.00 54.50 115 SER A N 1
ATOM 849 C CA . SER A 1 115 ? -6.339 3.103 31.189 1.00 54.50 115 SER A CA 1
ATOM 850 C C . SER A 1 115 ? -5.756 4.496 31.209 1.00 54.50 115 SER A C 1
ATOM 852 O O . SER A 1 115 ? -5.446 5.051 30.151 1.00 54.50 115 SER A O 1
ATOM 854 N N . GLU A 1 116 ? -5.712 5.105 32.387 1.00 60.81 116 GLU A N 1
ATOM 855 C CA . GLU A 1 116 ? -4.759 6.168 32.632 1.00 60.81 116 GLU A CA 1
ATOM 856 C C . GLU A 1 116 ? -3.419 5.562 32.220 1.00 60.81 116 GLU A C 1
ATOM 858 O O . GLU A 1 116 ? -2.904 4.669 32.891 1.00 60.81 116 GLU A O 1
ATOM 863 N N . ILE A 1 117 ? -2.951 5.925 31.020 1.00 60.59 117 ILE A N 1
ATOM 864 C CA . ILE A 1 117 ? -1.626 5.560 30.538 1.00 60.59 117 ILE A CA 1
ATOM 865 C C . ILE A 1 117 ? -0.702 5.992 31.664 1.00 60.59 117 ILE A C 1
ATOM 867 O O . ILE A 1 117 ? -0.691 7.172 32.033 1.00 60.59 117 ILE A O 1
ATOM 871 N N . SER A 1 118 ? -0.020 5.023 32.274 1.00 76.44 118 SER A N 1
ATOM 872 C CA . SER A 1 118 ? 0.883 5.323 33.373 1.00 76.44 118 SER A CA 1
ATOM 873 C C . SER A 1 118 ? 1.924 6.321 32.868 1.00 76.44 118 SER A C 1
ATOM 875 O O . SER A 1 118 ? 2.250 6.357 31.676 1.00 76.44 118 SER A O 1
ATOM 877 N N . LYS A 1 119 ? 2.434 7.185 33.746 1.00 78.50 119 LYS A N 1
ATOM 878 C CA . LYS A 1 119 ? 3.438 8.177 33.339 1.00 78.50 119 LYS A CA 1
ATOM 879 C C . LYS A 1 119 ? 4.649 7.486 32.695 1.00 78.50 119 LYS A C 1
ATOM 881 O O . LYS A 1 119 ? 5.223 7.999 31.740 1.00 78.50 119 LYS A O 1
ATOM 886 N N . GLU A 1 120 ? 4.954 6.282 33.163 1.00 79.75 120 GLU A N 1
ATOM 887 C CA . GLU A 1 120 ? 5.975 5.387 32.636 1.00 79.75 120 GLU A CA 1
ATOM 888 C C . GLU A 1 120 ? 5.689 4.936 31.191 1.00 79.75 120 GLU A C 1
ATOM 890 O O . GLU A 1 120 ? 6.597 4.940 30.358 1.00 79.75 120 GLU A O 1
ATOM 895 N N . ASP A 1 121 ? 4.440 4.597 30.860 1.00 82.38 121 ASP A N 1
ATOM 896 C CA . ASP A 1 121 ? 4.037 4.232 29.494 1.00 82.38 121 ASP A CA 1
ATOM 897 C C . ASP A 1 121 ? 4.105 5.431 28.538 1.00 82.38 121 ASP A C 1
ATOM 899 O O . ASP A 1 121 ? 4.492 5.282 27.376 1.00 82.38 121 ASP A O 1
ATOM 903 N N . TYR A 1 122 ? 3.782 6.634 29.023 1.00 81.81 122 TYR A N 1
ATOM 904 C CA . TYR A 1 122 ? 3.912 7.871 28.251 1.00 81.81 122 TYR A CA 1
ATOM 905 C C . TYR A 1 122 ? 5.383 8.212 27.963 1.00 81.81 122 TYR A C 1
ATOM 907 O O . TYR A 1 122 ? 5.740 8.509 26.821 1.00 81.81 122 TYR A O 1
ATOM 915 N N . ASP A 1 123 ? 6.257 8.102 28.966 1.00 88.69 123 ASP A N 1
ATOM 916 C CA . ASP A 1 123 ? 7.697 8.342 28.813 1.00 88.69 123 ASP A CA 1
ATOM 917 C C . ASP A 1 123 ? 8.347 7.302 27.878 1.00 88.69 123 ASP A C 1
ATOM 919 O O . ASP A 1 123 ? 9.201 7.636 27.043 1.00 88.69 123 ASP A O 1
ATOM 923 N N . ARG A 1 124 ? 7.892 6.042 27.939 1.00 88.38 124 ARG A N 1
ATOM 924 C CA . ARG A 1 124 ? 8.286 4.997 26.987 1.00 88.38 124 ARG A CA 1
ATOM 925 C C . ARG A 1 124 ? 7.814 5.315 25.569 1.00 88.38 124 ARG A C 1
ATOM 927 O O . ARG A 1 124 ? 8.618 5.235 24.646 1.00 88.38 124 ARG A O 1
ATOM 934 N N . ALA A 1 125 ? 6.564 5.741 25.388 1.00 88.44 125 ALA A N 1
ATOM 935 C CA . ALA A 1 125 ? 6.038 6.125 24.078 1.00 88.44 125 ALA A CA 1
ATOM 936 C C . ALA A 1 125 ? 6.799 7.317 23.468 1.00 88.44 125 ALA A C 1
ATOM 938 O O . ALA A 1 125 ? 7.074 7.321 22.269 1.00 88.44 125 ALA A O 1
ATOM 939 N N . ILE A 1 126 ? 7.200 8.303 24.278 1.00 91.69 126 ILE A N 1
ATOM 940 C CA . ILE A 1 126 ? 8.056 9.411 23.824 1.00 91.69 126 ILE A CA 1
ATOM 941 C C . ILE A 1 126 ? 9.426 8.900 23.373 1.00 91.69 126 ILE A C 1
ATOM 943 O O . ILE A 1 126 ? 9.942 9.342 22.345 1.00 91.69 126 ILE A O 1
ATOM 947 N N . THR A 1 127 ? 10.011 7.962 24.116 1.00 92.69 127 THR A N 1
ATOM 948 C CA . THR A 1 127 ? 11.313 7.373 23.779 1.00 92.69 127 THR A CA 1
ATOM 949 C C . THR A 1 127 ? 11.234 6.554 22.486 1.00 92.69 127 THR A C 1
ATOM 951 O O . THR A 1 127 ? 12.083 6.698 21.602 1.00 92.69 127 THR A O 1
ATOM 954 N N . ASP A 1 128 ? 10.178 5.761 22.316 1.00 93.06 128 ASP A N 1
ATOM 955 C CA . ASP A 1 128 ? 9.918 4.987 21.099 1.00 93.06 128 ASP A CA 1
ATOM 956 C C . ASP A 1 128 ? 9.649 5.915 19.895 1.00 93.06 128 ASP A C 1
ATOM 958 O O . ASP A 1 128 ? 10.148 5.690 18.790 1.00 93.06 128 ASP A O 1
ATOM 962 N N . LEU A 1 129 ? 8.947 7.033 20.093 1.00 92.75 129 LEU A N 1
ATOM 963 C CA . LEU A 1 129 ? 8.763 8.054 19.053 1.00 92.75 129 LEU A CA 1
ATOM 964 C C . LEU A 1 129 ? 10.078 8.746 18.670 1.00 92.75 129 LEU A C 1
ATOM 966 O O . LEU A 1 129 ? 10.339 8.983 17.489 1.00 92.75 129 LEU A O 1
ATOM 970 N N . ALA A 1 130 ? 10.931 9.056 19.644 1.00 93.94 130 ALA A N 1
ATOM 971 C CA . ALA A 1 130 ? 12.232 9.661 19.380 1.00 93.94 130 ALA A CA 1
ATOM 972 C C . ALA A 1 130 ? 13.154 8.705 18.604 1.00 93.94 130 ALA A C 1
ATOM 974 O O . ALA A 1 130 ? 13.811 9.114 17.644 1.00 93.94 130 ALA A O 1
ATOM 975 N N . THR A 1 131 ? 13.170 7.423 18.974 1.00 94.00 131 THR A N 1
ATOM 976 C CA . THR A 1 131 ? 13.981 6.399 18.297 1.00 94.00 131 THR A CA 1
ATOM 977 C C . THR A 1 131 ? 13.468 6.083 16.892 1.00 94.00 131 THR A C 1
ATOM 979 O O . THR A 1 131 ? 14.266 6.007 15.956 1.00 94.00 131 THR A O 1
ATOM 982 N N . THR A 1 132 ? 12.152 5.973 16.698 1.00 93.62 132 THR A N 1
ATOM 983 C CA . THR A 1 132 ? 11.554 5.774 15.364 1.00 93.62 132 THR A CA 1
ATOM 984 C C . THR A 1 132 ? 11.800 6.964 14.444 1.00 93.62 132 THR A C 1
ATOM 986 O O . THR A 1 132 ? 12.172 6.764 13.287 1.00 93.62 132 THR A O 1
ATOM 989 N N . LYS A 1 133 ? 11.691 8.200 14.948 1.00 95.06 133 LYS A N 1
ATOM 990 C CA . LYS A 1 133 ? 12.040 9.405 14.183 1.00 95.06 133 LYS A CA 1
ATOM 991 C C . LYS A 1 133 ? 13.511 9.404 13.759 1.00 95.06 133 LYS A C 1
ATOM 993 O O . LYS A 1 133 ? 13.799 9.647 12.591 1.00 95.06 133 LYS A O 1
ATOM 998 N N . ALA A 1 134 ? 14.427 9.069 14.668 1.00 94.56 134 ALA A N 1
ATOM 999 C CA . ALA A 1 134 ? 15.850 8.968 14.344 1.00 94.56 134 ALA A CA 1
ATOM 1000 C C . ALA A 1 134 ? 16.131 7.877 13.291 1.00 94.56 134 ALA A C 1
ATOM 1002 O O . ALA A 1 134 ? 16.928 8.080 12.375 1.00 94.56 134 ALA A O 1
ATOM 1003 N N . SER A 1 135 ? 15.443 6.733 13.378 1.00 93.94 135 SER A N 1
ATOM 1004 C CA . SER A 1 135 ? 15.542 5.663 12.379 1.00 93.94 135 SER A CA 1
ATOM 1005 C C . SER A 1 135 ? 15.007 6.096 11.009 1.00 93.94 135 SER A C 1
ATOM 1007 O O . SER A 1 135 ? 15.631 5.806 9.986 1.00 93.94 135 SER A O 1
ATOM 1009 N N . LEU A 1 136 ? 13.901 6.846 10.978 1.00 95.31 136 LEU A N 1
ATOM 1010 C CA . LEU A 1 136 ? 13.319 7.387 9.751 1.00 95.31 136 LEU A CA 1
ATOM 1011 C C . LEU A 1 136 ? 14.256 8.398 9.077 1.00 95.31 136 LEU A C 1
ATOM 1013 O O . LEU A 1 136 ? 14.488 8.314 7.872 1.00 95.31 136 LEU A O 1
ATOM 1017 N N . GLU A 1 137 ? 14.834 9.321 9.845 1.00 95.12 137 GLU A N 1
ATOM 1018 C CA . GLU A 1 137 ? 15.810 10.294 9.342 1.00 95.12 137 GLU A CA 1
ATOM 1019 C C . 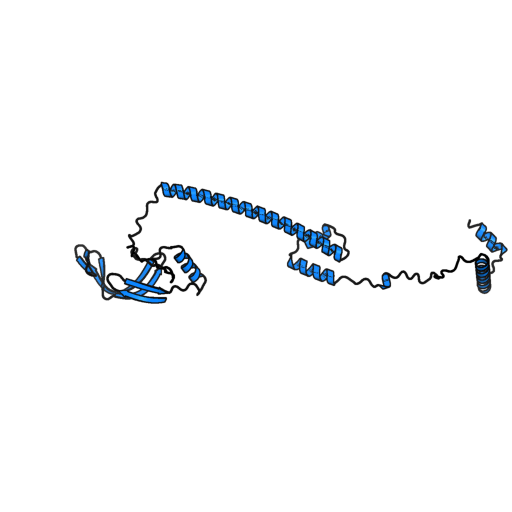GLU A 1 137 ? 17.064 9.600 8.790 1.00 95.12 137 GLU A C 1
ATOM 1021 O O . GLU A 1 137 ? 17.525 9.939 7.698 1.00 95.12 137 GLU A O 1
ATOM 1026 N N . ALA A 1 138 ? 17.564 8.568 9.477 1.00 95.00 138 ALA A N 1
ATOM 1027 C CA . ALA A 1 138 ? 18.684 7.761 8.996 1.00 95.00 138 ALA A CA 1
ATOM 1028 C C . ALA A 1 138 ? 18.345 7.002 7.701 1.00 95.00 138 ALA A C 1
ATOM 1030 O O . ALA A 1 138 ? 19.165 6.943 6.780 1.00 95.00 138 ALA A O 1
ATOM 1031 N N . SER A 1 139 ? 17.136 6.441 7.595 1.00 92.56 139 SER A N 1
ATOM 1032 C CA . SER A 1 139 ? 16.709 5.757 6.373 1.00 92.56 139 SER A CA 1
ATOM 1033 C C . SER A 1 139 ? 16.550 6.724 5.202 1.00 92.56 139 SER A C 1
ATOM 1035 O O . SER A 1 139 ? 16.969 6.400 4.093 1.00 92.56 139 SER A O 1
ATOM 1037 N N . ASN A 1 140 ? 15.993 7.914 5.437 1.00 95.12 140 ASN A N 1
ATOM 1038 C CA . ASN A 1 140 ? 15.867 8.950 4.413 1.00 95.12 140 ASN A CA 1
ATOM 1039 C C . ASN A 1 140 ? 17.240 9.434 3.934 1.00 95.12 140 ASN A C 1
ATOM 1041 O O . ASN A 1 140 ? 17.450 9.578 2.732 1.00 95.12 140 ASN A O 1
ATOM 1045 N N . ALA A 1 141 ? 18.204 9.609 4.844 1.00 95.25 141 ALA A N 1
ATOM 1046 C CA . ALA A 1 141 ? 19.576 9.950 4.472 1.00 95.25 141 ALA A CA 1
ATOM 1047 C C . ALA A 1 141 ? 20.207 8.879 3.564 1.00 95.25 141 ALA A C 1
ATOM 1049 O O . ALA A 1 141 ? 20.852 9.206 2.568 1.00 95.25 141 ALA A O 1
ATOM 1050 N N . LYS A 1 142 ? 19.962 7.596 3.859 1.00 95.25 142 LYS A N 1
ATOM 1051 C CA . LYS A 1 142 ? 20.437 6.482 3.029 1.00 95.25 142 LYS A CA 1
ATOM 1052 C C . LYS A 1 142 ? 19.758 6.433 1.657 1.00 95.25 142 LYS A C 1
ATOM 1054 O O . LYS A 1 142 ? 20.419 6.095 0.680 1.00 95.25 142 LYS A O 1
ATOM 1059 N N . ILE A 1 143 ? 18.469 6.766 1.568 1.00 95.56 143 ILE A N 1
ATOM 1060 C CA . ILE A 1 143 ? 17.750 6.861 0.287 1.00 95.56 143 ILE A CA 1
ATOM 1061 C C . ILE A 1 143 ? 18.390 7.940 -0.587 1.00 95.56 143 ILE A C 1
ATOM 1063 O O . ILE A 1 143 ? 18.777 7.638 -1.710 1.00 95.56 143 ILE A O 1
ATOM 1067 N N . VAL A 1 144 ? 18.613 9.140 -0.045 1.00 96.44 144 VAL A N 1
ATOM 1068 C CA . VAL A 1 144 ? 19.267 10.239 -0.777 1.00 96.44 144 VAL A CA 1
ATOM 1069 C C . VAL A 1 144 ? 20.676 9.848 -1.240 1.00 96.44 144 VAL A C 1
ATOM 1071 O O . VAL A 1 144 ? 21.065 10.133 -2.372 1.00 96.44 144 VAL A O 1
ATOM 1074 N N . GLU A 1 145 ? 21.449 9.156 -0.397 1.00 94.25 145 GLU A N 1
ATOM 1075 C CA . GLU A 1 145 ? 22.777 8.657 -0.775 1.00 94.25 145 GLU A CA 1
ATOM 1076 C C . GLU A 1 145 ? 22.706 7.643 -1.931 1.00 94.25 145 GLU A C 1
ATOM 1078 O O . GLU A 1 145 ? 23.493 7.719 -2.879 1.00 94.25 145 GLU A O 1
ATOM 1083 N N . LEU A 1 146 ? 21.776 6.687 -1.863 1.00 94.75 146 LEU A N 1
ATOM 1084 C CA . LEU A 1 146 ? 21.596 5.666 -2.895 1.00 94.75 146 LEU A CA 1
ATOM 1085 C C . LEU A 1 146 ? 21.083 6.261 -4.206 1.00 94.75 146 LEU A C 1
ATOM 1087 O O . LE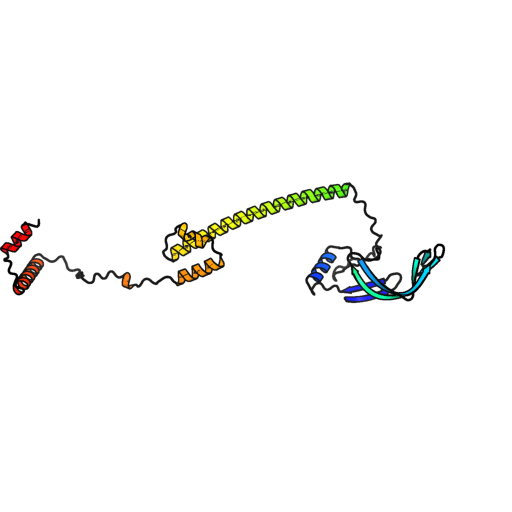U A 1 146 ? 21.590 5.891 -5.261 1.00 94.75 146 LEU A O 1
ATOM 1091 N N . GLU A 1 147 ? 20.140 7.198 -4.150 1.00 94.69 147 GLU A N 1
ATOM 1092 C CA . GLU A 1 147 ? 19.664 7.945 -5.317 1.00 94.69 147 GLU A CA 1
ATOM 1093 C C . GLU A 1 147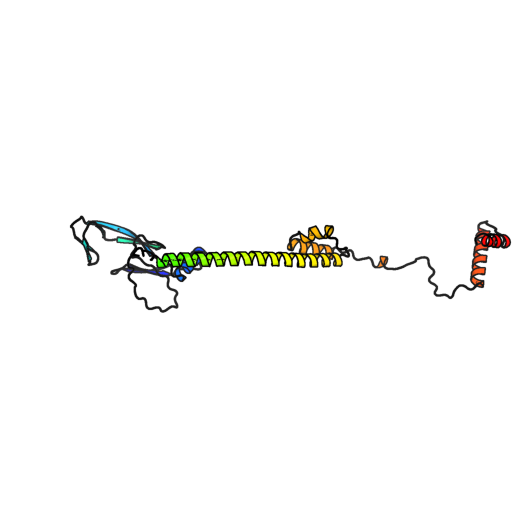 ? 20.808 8.722 -5.973 1.00 94.69 147 GLU A C 1
ATOM 1095 O O . GLU A 1 147 ? 20.971 8.662 -7.192 1.00 94.69 147 GLU A O 1
ATOM 1100 N N . GLY A 1 148 ? 21.664 9.371 -5.176 1.00 93.19 148 GLY A N 1
ATOM 1101 C CA . GLY A 1 148 ? 22.863 10.044 -5.675 1.00 93.19 148 GLY A CA 1
ATOM 1102 C C . GLY A 1 148 ? 23.835 9.085 -6.369 1.00 93.19 148 GLY A C 1
ATOM 1103 O O . GLY A 1 148 ? 24.316 9.374 -7.467 1.00 93.19 148 GLY A O 1
ATOM 1104 N N . LYS A 1 149 ? 24.094 7.912 -5.775 1.00 93.94 149 LYS A N 1
ATOM 1105 C CA . LYS A 1 149 ? 24.937 6.870 -6.390 1.00 93.94 149 LYS A CA 1
ATOM 1106 C C . LYS A 1 149 ? 24.322 6.313 -7.670 1.00 93.94 149 LYS A C 1
ATOM 1108 O O . LYS A 1 149 ? 25.041 6.137 -8.649 1.00 93.94 149 LYS A O 1
ATOM 1113 N N . PHE A 1 150 ? 23.015 6.068 -7.681 1.00 93.31 150 PHE A N 1
ATOM 1114 C CA . PHE A 1 150 ? 22.310 5.554 -8.850 1.00 93.31 150 PHE A CA 1
ATOM 1115 C C . PHE A 1 150 ? 22.312 6.570 -9.994 1.00 93.31 150 PHE A C 1
ATOM 1117 O O . PHE A 1 150 ? 22.611 6.205 -11.126 1.00 93.31 150 PHE A O 1
ATOM 1124 N N . ALA A 1 151 ? 22.075 7.852 -9.705 1.00 90.62 151 ALA A N 1
ATOM 1125 C CA . ALA A 1 151 ? 22.165 8.922 -10.696 1.00 90.62 151 ALA A CA 1
ATOM 1126 C C . ALA A 1 151 ? 23.586 9.052 -11.273 1.00 90.62 151 ALA A C 1
ATOM 1128 O O . ALA A 1 151 ? 23.750 9.179 -12.487 1.00 90.62 151 ALA A O 1
ATOM 1129 N N . ALA A 1 152 ? 24.618 8.963 -10.426 1.00 91.19 152 ALA A N 1
ATOM 1130 C CA . ALA A 1 152 ? 26.012 8.972 -10.870 1.00 91.19 152 ALA A CA 1
ATOM 1131 C C . ALA A 1 152 ? 26.340 7.768 -11.772 1.00 91.19 152 ALA A C 1
ATOM 1133 O O . ALA A 1 152 ? 26.909 7.946 -12.849 1.00 91.19 152 ALA A O 1
ATOM 1134 N N . GLN A 1 153 ? 25.928 6.560 -11.377 1.00 93.12 153 GLN A N 1
ATOM 1135 C CA . GLN A 1 153 ? 26.112 5.348 -12.181 1.00 93.12 153 GLN A CA 1
ATOM 1136 C C . GLN A 1 153 ? 25.335 5.410 -13.500 1.00 93.12 153 GLN A C 1
ATOM 1138 O O . GLN A 1 153 ? 25.875 5.062 -14.548 1.00 93.12 153 GLN A O 1
ATOM 1143 N N . ALA A 1 154 ? 24.091 5.888 -13.484 1.00 90.69 154 ALA A N 1
ATOM 1144 C CA . ALA A 1 154 ? 23.281 6.056 -14.686 1.00 90.69 154 ALA A CA 1
ATOM 1145 C C . ALA A 1 154 ? 23.944 7.027 -15.678 1.00 90.69 154 ALA A C 1
ATOM 1147 O O . ALA A 1 154 ? 24.006 6.738 -16.875 1.00 90.69 154 ALA A O 1
ATOM 1148 N N . LEU A 1 155 ? 24.510 8.136 -15.188 1.00 90.12 155 LEU A N 1
ATOM 1149 C CA . LEU A 1 155 ? 25.248 9.091 -16.017 1.00 90.12 155 LEU A CA 1
ATOM 1150 C C . LEU A 1 155 ? 26.530 8.478 -16.602 1.00 90.12 155 LEU A C 1
ATOM 1152 O O . LEU A 1 155 ? 26.831 8.691 -17.780 1.00 90.12 155 LEU A O 1
ATOM 1156 N N . GLU A 1 156 ? 27.273 7.697 -15.818 1.00 91.81 156 GLU A N 1
ATOM 1157 C CA . GLU A 1 156 ? 28.475 6.988 -16.276 1.00 91.81 156 GLU A CA 1
ATOM 1158 C C . GLU A 1 156 ? 28.145 5.957 -17.369 1.00 91.81 156 GLU A C 1
ATOM 1160 O O . GLU A 1 156 ? 28.771 5.945 -18.439 1.00 91.81 156 GLU A O 1
ATOM 1165 N N . HIS A 1 157 ? 27.108 5.145 -17.148 1.00 92.56 157 HIS A N 1
ATOM 1166 C CA . HIS A 1 157 ? 26.613 4.179 -18.126 1.00 92.56 157 HIS A CA 1
ATOM 1167 C C . HIS A 1 157 ? 26.132 4.867 -19.405 1.00 92.56 157 HIS A C 1
ATOM 1169 O O . HIS A 1 157 ? 26.507 4.453 -20.506 1.00 92.56 157 HIS A O 1
ATOM 1175 N N . ARG A 1 158 ? 25.356 5.953 -19.288 1.00 94.00 158 ARG A N 1
ATOM 1176 C CA . ARG A 1 158 ? 24.891 6.719 -20.449 1.00 94.00 158 ARG A CA 1
ATOM 1177 C C . ARG A 1 158 ? 26.058 7.324 -21.223 1.00 94.00 158 ARG A C 1
ATOM 1179 O O . ARG A 1 158 ? 26.091 7.213 -22.445 1.00 94.00 158 ARG A O 1
ATOM 1186 N N . THR A 1 159 ? 27.041 7.903 -20.539 1.00 93.69 159 THR A N 1
ATOM 1187 C CA . THR A 1 159 ? 28.230 8.489 -21.180 1.00 93.69 159 THR A CA 1
ATOM 1188 C C . THR A 1 159 ? 29.012 7.444 -21.969 1.00 93.69 159 THR A C 1
ATOM 1190 O O . THR A 1 159 ? 29.428 7.701 -23.101 1.00 93.69 159 THR A O 1
ATOM 1193 N N . SER A 1 160 ? 29.169 6.246 -21.407 1.00 94.00 160 SER A N 1
ATOM 1194 C CA . SER A 1 160 ? 29.822 5.124 -22.086 1.00 94.00 160 SER A CA 1
ATOM 1195 C C . SER A 1 160 ? 29.038 4.689 -23.328 1.00 94.00 160 SER A C 1
ATOM 1197 O O . SER A 1 160 ? 29.606 4.612 -24.417 1.00 94.00 160 SER A O 1
ATOM 1199 N N . ALA A 1 161 ? 27.716 4.536 -23.215 1.00 94.56 161 ALA A N 1
ATOM 1200 C CA . ALA A 1 161 ? 26.858 4.165 -24.340 1.00 94.56 161 ALA A CA 1
ATOM 1201 C C . ALA A 1 161 ? 26.850 5.214 -25.471 1.00 94.56 161 ALA A C 1
ATOM 1203 O O . ALA A 1 161 ? 26.798 4.859 -26.651 1.00 94.56 161 ALA A O 1
ATOM 1204 N N . VAL A 1 162 ? 26.927 6.511 -25.142 1.00 95.06 162 VAL A N 1
ATOM 1205 C CA . VAL A 1 162 ? 27.044 7.591 -26.139 1.00 95.06 162 VAL A CA 1
ATOM 1206 C C . VAL A 1 162 ? 28.386 7.523 -26.864 1.00 95.06 162 VAL A C 1
ATOM 1208 O O . VAL A 1 162 ? 28.415 7.627 -28.091 1.00 95.06 162 VAL A O 1
ATOM 1211 N N . LYS A 1 163 ? 29.490 7.293 -26.142 1.00 94.44 163 LYS A N 1
ATOM 1212 C CA . LYS A 1 163 ? 30.819 7.108 -26.751 1.00 94.44 163 LYS A CA 1
ATOM 1213 C C . LYS A 1 163 ? 30.839 5.915 -27.706 1.00 94.44 163 LYS A C 1
ATOM 1215 O O . LYS A 1 163 ? 31.342 6.038 -28.820 1.00 94.44 163 LYS A O 1
ATOM 1220 N N . GLU A 1 164 ? 30.240 4.795 -27.311 1.00 93.88 164 GLU A N 1
ATOM 1221 C CA . GLU A 1 164 ? 30.105 3.609 -28.165 1.00 93.88 164 GLU A CA 1
ATOM 1222 C C . GLU A 1 164 ? 29.236 3.867 -29.400 1.00 93.88 164 GLU A C 1
ATOM 1224 O O . GLU A 1 164 ? 29.578 3.434 -30.502 1.00 93.88 164 GLU A O 1
ATOM 1229 N N . LEU A 1 165 ? 28.116 4.581 -29.245 1.00 93.06 165 LEU A N 1
ATOM 1230 C CA . LEU A 1 165 ? 27.270 4.976 -30.370 1.00 93.06 165 LEU A CA 1
ATOM 1231 C C . LEU A 1 165 ? 28.053 5.836 -31.365 1.00 93.06 165 LEU A C 1
ATOM 1233 O O . LEU A 1 165 ? 28.007 5.565 -32.562 1.00 93.06 165 LEU A O 1
ATOM 1237 N N . PHE A 1 166 ? 28.776 6.842 -30.873 1.00 94.12 166 PHE A N 1
ATOM 1238 C CA . PHE A 1 166 ? 29.541 7.772 -31.702 1.00 94.12 166 PHE A CA 1
ATOM 1239 C C . PHE A 1 166 ? 30.666 7.047 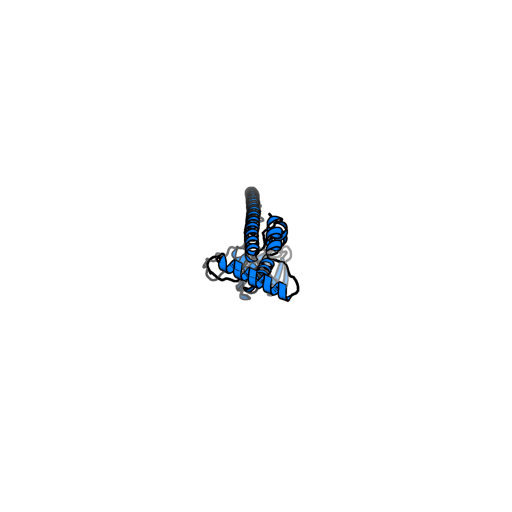-32.447 1.00 94.12 166 PHE A C 1
ATOM 1241 O O . PHE A 1 166 ? 30.798 7.213 -33.660 1.00 94.12 166 PHE A O 1
ATOM 1248 N N . ALA A 1 167 ? 31.377 6.140 -31.773 1.00 92.00 167 ALA A N 1
ATOM 1249 C CA . ALA A 1 167 ? 32.352 5.263 -32.415 1.00 92.00 167 ALA A CA 1
ATOM 1250 C C . ALA A 1 167 ? 31.713 4.385 -33.510 1.00 92.00 167 ALA A C 1
ATOM 1252 O O . ALA A 1 167 ? 32.246 4.291 -34.614 1.00 92.00 167 ALA A O 1
ATOM 1253 N N . ALA A 1 168 ? 30.541 3.792 -33.254 1.00 89.81 168 ALA A N 1
ATOM 1254 C CA . ALA A 1 168 ? 29.853 2.928 -34.219 1.00 89.81 168 ALA A CA 1
ATOM 1255 C C . ALA A 1 168 ? 29.403 3.662 -35.499 1.00 89.81 168 ALA A C 1
ATOM 1257 O O . ALA A 1 168 ? 29.306 3.041 -36.560 1.00 89.81 168 ALA A O 1
ATOM 1258 N N . ILE A 1 169 ? 29.138 4.969 -35.412 1.00 89.94 169 ILE A N 1
ATOM 1259 C CA . ILE A 1 169 ? 28.748 5.813 -36.553 1.00 89.94 169 ILE A CA 1
ATOM 1260 C C . ILE A 1 169 ? 29.921 6.619 -37.142 1.00 89.94 169 ILE A C 1
ATOM 1262 O O . ILE A 1 169 ? 29.691 7.455 -38.012 1.00 89.94 169 ILE A O 1
ATOM 1266 N N . ASN A 1 170 ? 31.164 6.370 -36.704 1.00 88.31 170 ASN A N 1
ATOM 1267 C CA . ASN A 1 170 ? 32.369 7.127 -37.082 1.00 88.31 170 ASN A CA 1
ATOM 1268 C C . ASN A 1 170 ? 32.257 8.640 -36.826 1.00 88.31 170 ASN A C 1
ATOM 1270 O O . ASN A 1 170 ? 32.676 9.458 -37.645 1.00 88.31 170 ASN A O 1
ATOM 1274 N N . ARG A 1 171 ? 31.670 9.019 -35.690 1.00 88.19 171 ARG A N 1
ATOM 1275 C CA . ARG A 1 171 ? 31.590 10.405 -35.228 1.00 88.19 171 ARG A CA 1
ATOM 1276 C C . ARG A 1 171 ? 32.539 10.610 -34.053 1.00 88.19 171 ARG A C 1
ATOM 1278 O O . ARG A 1 171 ? 32.523 9.833 -33.104 1.00 88.19 171 ARG A O 1
ATOM 1285 N N . ASP A 1 172 ? 33.305 11.696 -34.084 1.00 90.19 172 ASP A N 1
ATOM 1286 C CA . ASP A 1 172 ? 34.145 12.084 -32.951 1.00 90.19 172 ASP A CA 1
ATOM 1287 C C . ASP A 1 172 ? 33.298 12.493 -31.743 1.00 90.19 172 ASP A C 1
ATOM 1289 O O . ASP A 1 172 ? 32.294 13.204 -31.867 1.00 90.19 172 ASP A O 1
ATOM 1293 N N . TYR A 1 173 ? 33.728 12.082 -30.552 1.00 92.38 173 TYR A N 1
ATOM 1294 C CA . TYR A 1 173 ? 33.087 12.490 -29.310 1.00 92.38 173 TYR A CA 1
ATOM 1295 C C . TYR A 1 173 ? 33.436 13.944 -28.975 1.00 92.38 173 TYR A C 1
ATOM 1297 O O . TYR A 1 173 ? 34.598 14.286 -28.758 1.00 92.38 173 TYR A O 1
ATOM 1305 N N . LYS A 1 174 ? 32.408 14.794 -28.907 1.00 93.88 174 LYS A N 1
ATOM 1306 C CA . LYS A 1 174 ? 32.489 16.186 -28.451 1.00 93.88 174 LYS A CA 1
ATOM 1307 C C . LYS A 1 174 ? 31.399 16.423 -27.419 1.00 93.88 174 LYS A C 1
ATOM 1309 O O . LYS A 1 174 ? 30.251 16.054 -27.659 1.00 93.88 174 LYS A O 1
ATOM 1314 N N . ASP A 1 175 ? 31.732 17.076 -26.310 1.00 89.62 175 ASP A N 1
ATOM 1315 C CA . ASP A 1 175 ? 30.787 17.275 -25.202 1.00 89.62 175 ASP A CA 1
ATOM 1316 C C . ASP A 1 175 ? 29.534 18.058 -25.627 1.00 89.62 175 ASP A C 1
ATOM 1318 O O . ASP A 1 175 ? 28.423 17.718 -25.222 1.00 89.62 175 ASP A O 1
ATOM 1322 N N . THR A 1 176 ? 29.684 19.042 -26.522 1.00 91.00 176 THR A N 1
ATOM 1323 C CA . THR A 1 176 ? 28.561 19.808 -27.096 1.00 91.00 176 THR A CA 1
ATOM 1324 C C . THR A 1 176 ? 27.586 18.932 -27.876 1.00 91.00 176 THR A C 1
ATOM 1326 O O . THR A 1 176 ? 26.379 19.158 -27.847 1.00 91.00 176 THR A O 1
ATOM 1329 N N . ASP A 1 177 ? 28.111 17.920 -28.561 1.00 90.50 177 ASP A N 1
ATOM 1330 C CA . ASP A 1 177 ? 27.352 17.036 -29.440 1.00 90.50 177 ASP A CA 1
ATOM 1331 C C . ASP A 1 177 ? 26.745 15.862 -28.670 1.00 90.50 177 ASP A C 1
ATOM 1333 O O . ASP A 1 177 ? 25.717 15.320 -29.075 1.00 90.50 177 ASP A O 1
ATOM 1337 N N . ALA A 1 178 ? 27.384 15.468 -27.567 1.00 92.56 178 ALA A N 1
ATOM 1338 C CA . ALA A 1 178 ? 26.927 14.423 -26.664 1.00 92.56 178 ALA A CA 1
ATOM 1339 C C . ALA A 1 178 ? 25.822 14.912 -25.717 1.00 92.56 178 ALA A C 1
ATOM 1341 O O . ALA A 1 178 ? 24.964 14.115 -25.338 1.00 92.56 178 ALA A O 1
ATOM 1342 N N . ALA A 1 179 ? 25.797 16.206 -25.370 1.00 93.38 179 ALA A N 1
ATOM 1343 C CA . ALA A 1 179 ? 24.855 16.773 -24.403 1.00 93.38 179 ALA A CA 1
ATOM 1344 C C . ALA A 1 179 ? 23.374 16.385 -24.636 1.00 93.38 179 ALA A C 1
ATOM 1346 O O . ALA A 1 179 ? 22.731 15.985 -23.666 1.00 93.38 179 ALA A O 1
ATOM 1347 N N . PRO A 1 180 ? 22.826 16.390 -25.872 1.00 93.75 180 PRO A N 1
ATOM 1348 C CA . PRO A 1 180 ? 21.446 15.953 -26.120 1.00 93.75 180 PRO A CA 1
ATOM 1349 C C . PRO A 1 180 ? 21.204 14.457 -25.867 1.00 93.75 180 PRO A C 1
ATOM 1351 O O . PRO A 1 180 ? 20.097 14.059 -25.521 1.00 93.75 180 PRO A O 1
ATOM 1354 N N . TYR A 1 181 ? 22.225 13.613 -26.041 1.00 92.06 181 TYR A N 1
ATOM 1355 C CA . TYR A 1 181 ? 22.140 12.165 -25.813 1.00 92.06 181 TYR A CA 1
ATOM 1356 C C . TYR A 1 181 ? 22.287 11.791 -24.338 1.00 92.06 181 TYR A C 1
ATOM 1358 O O . TYR A 1 181 ? 21.736 10.780 -23.897 1.00 92.06 181 TYR A O 1
ATOM 1366 N N . LEU A 1 182 ? 23.003 12.619 -23.577 1.00 92.75 182 LEU A N 1
ATOM 1367 C CA . LEU A 1 182 ? 23.125 12.485 -22.128 1.00 92.75 182 LEU A CA 1
ATOM 1368 C C . LEU A 1 182 ? 21.847 12.924 -21.397 1.00 92.75 182 LEU A C 1
ATOM 1370 O O . LEU A 1 182 ? 21.555 12.379 -20.340 1.00 92.75 182 LEU A O 1
ATOM 1374 N N . SER A 1 183 ? 21.093 13.883 -21.946 1.00 91.00 183 SER A N 1
ATOM 1375 C CA . SER A 1 183 ? 19.891 14.443 -21.309 1.00 91.00 183 SER A CA 1
ATOM 1376 C C . SER A 1 183 ? 18.566 13.805 -21.739 1.00 91.00 183 SER A C 1
ATOM 1378 O O . SER A 1 183 ? 17.542 14.065 -21.110 1.00 91.00 183 SER A O 1
ATOM 1380 N N . MET A 1 184 ? 18.556 12.995 -22.803 1.00 91.38 184 MET A N 1
ATOM 1381 C CA . MET A 1 184 ? 17.345 12.319 -23.279 1.00 91.38 184 MET A CA 1
ATOM 1382 C C . MET A 1 184 ? 17.013 11.053 -22.477 1.00 91.38 184 MET A C 1
ATOM 1384 O O . MET A 1 184 ? 17.900 10.365 -21.969 1.00 91.38 184 MET A O 1
ATOM 1388 N N . ASP A 1 185 ? 15.725 10.712 -22.447 1.00 93.62 185 ASP A N 1
ATOM 1389 C CA . ASP A 1 185 ? 15.204 9.495 -21.819 1.00 93.62 185 ASP A CA 1
ATOM 1390 C C . ASP A 1 185 ? 15.819 8.206 -22.403 1.00 93.62 185 ASP A C 1
ATOM 1392 O O . ASP A 1 185 ? 16.197 8.144 -23.577 1.00 93.62 185 ASP A O 1
ATOM 1396 N N . ASP A 1 186 ? 15.907 7.164 -21.579 1.00 90.06 186 ASP A N 1
ATOM 1397 C CA . ASP A 1 186 ? 16.501 5.862 -21.901 1.00 90.06 186 ASP A CA 1
ATOM 1398 C C . ASP A 1 186 ? 15.834 5.164 -23.082 1.00 90.06 186 ASP A C 1
ATOM 1400 O O . ASP A 1 186 ? 16.523 4.616 -23.950 1.00 90.06 186 ASP A O 1
ATOM 1404 N N . VAL A 1 187 ? 14.505 5.220 -23.162 1.00 93.62 187 VAL A N 1
ATOM 1405 C CA . VAL A 1 187 ? 13.747 4.588 -24.247 1.00 93.62 187 VAL A CA 1
ATOM 1406 C C . VAL A 1 187 ? 14.011 5.316 -25.560 1.00 93.62 187 VAL A C 1
ATOM 1408 O O . VAL A 1 187 ? 14.223 4.689 -26.603 1.00 93.62 187 VAL A O 1
ATOM 1411 N N . VAL A 1 188 ? 14.056 6.647 -25.502 1.00 94.62 188 VAL A N 1
ATOM 1412 C CA . VAL A 1 188 ? 14.339 7.497 -26.662 1.00 94.62 188 VAL A CA 1
ATOM 1413 C C . VAL A 1 188 ? 15.765 7.267 -27.149 1.00 94.62 188 VAL A C 1
ATOM 1415 O O . VAL A 1 188 ? 15.977 7.052 -28.343 1.00 94.62 188 VAL A O 1
ATOM 1418 N N . PHE A 1 189 ? 16.738 7.234 -26.239 1.00 95.25 189 PHE A N 1
ATOM 1419 C CA . PHE A 1 189 ? 18.126 6.948 -26.584 1.00 95.25 189 PHE A CA 1
ATOM 1420 C C . PHE A 1 189 ? 18.281 5.568 -27.223 1.00 95.25 189 PHE A C 1
ATOM 1422 O O . PHE A 1 189 ? 18.957 5.437 -28.245 1.00 95.25 189 PHE A O 1
ATOM 1429 N N . ALA A 1 190 ? 17.624 4.540 -26.681 1.00 93.94 190 ALA A N 1
ATOM 1430 C CA . ALA A 1 190 ? 17.664 3.198 -27.250 1.00 93.94 190 ALA A CA 1
ATOM 1431 C C . ALA A 1 190 ? 17.128 3.175 -28.692 1.00 93.94 190 ALA A C 1
ATOM 1433 O O . ALA A 1 190 ? 17.801 2.645 -29.580 1.00 93.94 190 ALA A O 1
ATOM 1434 N N . ALA A 1 191 ? 15.975 3.801 -28.945 1.00 95.25 191 ALA A N 1
ATOM 1435 C CA . ALA A 1 191 ? 15.383 3.888 -30.280 1.00 95.25 191 ALA A CA 1
ATOM 1436 C C . ALA A 1 191 ? 16.282 4.657 -31.265 1.00 95.25 191 ALA A C 1
ATOM 1438 O O . ALA A 1 191 ? 16.664 4.119 -32.305 1.00 95.25 191 ALA A O 1
ATOM 1439 N N . VAL A 1 192 ? 16.716 5.867 -30.898 1.00 94.38 192 VAL A N 1
ATOM 1440 C CA . VAL A 1 192 ? 17.581 6.711 -31.741 1.00 94.38 192 VAL A CA 1
ATOM 1441 C C . VAL A 1 192 ? 18.920 6.028 -32.016 1.00 94.38 192 VAL A C 1
ATOM 1443 O O . VAL A 1 192 ? 19.403 6.024 -33.146 1.00 94.38 192 VAL A O 1
ATOM 1446 N N . SER A 1 193 ? 19.525 5.400 -31.006 1.00 93.00 193 SER A N 1
ATOM 1447 C CA . SER A 1 193 ? 20.802 4.699 -31.166 1.00 93.00 193 SER A CA 1
ATOM 1448 C C . SER A 1 193 ? 20.693 3.476 -32.085 1.00 93.00 193 SER A C 1
ATOM 1450 O O . SER A 1 193 ? 21.666 3.122 -32.754 1.00 93.00 193 SER A O 1
ATOM 1452 N N . LYS A 1 194 ? 19.529 2.819 -32.135 1.00 94.38 194 LYS A N 1
ATOM 1453 C CA . LYS A 1 194 ? 19.249 1.721 -33.065 1.00 94.38 194 LYS A CA 1
ATOM 1454 C C . LYS A 1 194 ? 19.104 2.248 -34.490 1.00 94.38 194 LYS A C 1
ATOM 1456 O O . LYS A 1 194 ? 19.768 1.735 -35.391 1.00 94.38 194 LYS A O 1
ATOM 1461 N N . ASP A 1 195 ? 18.300 3.289 -34.675 1.00 93.56 195 ASP A N 1
ATOM 1462 C CA . ASP A 1 195 ? 18.028 3.865 -35.993 1.00 93.56 195 ASP A CA 1
ATOM 1463 C C . ASP A 1 195 ? 19.289 4.476 -36.615 1.00 93.56 195 ASP A C 1
ATOM 1465 O O . ASP A 1 195 ? 19.582 4.228 -37.783 1.00 93.56 195 ASP A O 1
ATOM 1469 N N . LEU A 1 196 ? 20.108 5.186 -35.831 1.00 91.81 196 LEU A N 1
ATOM 1470 C CA . LEU A 1 196 ? 21.374 5.763 -36.303 1.00 91.81 196 LEU A CA 1
ATOM 1471 C C . LEU A 1 196 ? 22.386 4.702 -36.743 1.00 91.81 196 LEU A C 1
ATOM 1473 O O . LEU A 1 196 ? 23.089 4.893 -37.735 1.00 91.81 196 LEU A O 1
ATOM 1477 N N . ARG A 1 197 ? 22.458 3.570 -36.034 1.00 89.81 197 ARG A N 1
ATOM 1478 C CA . ARG A 1 197 ? 23.317 2.449 -36.446 1.00 89.81 197 ARG A CA 1
ATOM 1479 C C . ARG A 1 197 ? 22.813 1.799 -37.736 1.00 89.81 197 ARG A C 1
ATOM 1481 O O . ARG A 1 197 ? 23.630 1.413 -38.567 1.00 89.81 197 ARG A O 1
ATOM 1488 N N . ALA A 1 198 ? 21.495 1.696 -37.915 1.00 88.31 198 ALA A N 1
ATOM 1489 C CA . ALA A 1 198 ? 20.883 1.141 -39.122 1.00 88.31 198 ALA A CA 1
ATOM 1490 C C . ALA A 1 198 ? 21.002 2.076 -40.339 1.00 88.31 198 ALA A C 1
ATOM 1492 O O . ALA A 1 198 ? 21.174 1.606 -41.460 1.00 88.31 198 ALA A O 1
ATOM 1493 N N . ALA A 1 199 ? 20.964 3.391 -40.120 1.00 85.31 199 ALA A N 1
ATOM 1494 C CA . ALA A 1 199 ? 21.084 4.415 -41.156 1.00 85.31 199 ALA A CA 1
ATOM 1495 C C . ALA A 1 199 ? 22.523 4.623 -41.662 1.00 85.31 199 ALA A C 1
ATOM 1497 O O . ALA A 1 199 ? 22.760 5.499 -42.495 1.00 85.31 199 ALA A O 1
ATOM 1498 N N . ARG A 1 200 ? 23.496 3.843 -41.169 1.00 75.75 200 ARG A N 1
ATOM 1499 C CA . ARG A 1 200 ? 24.893 3.932 -41.593 1.00 75.75 200 ARG A CA 1
ATOM 1500 C C . ARG A 1 200 ? 24.993 3.683 -43.107 1.00 75.75 200 ARG A C 1
ATOM 1502 O O . ARG A 1 200 ? 24.707 2.569 -43.551 1.00 75.75 200 ARG A O 1
ATOM 1509 N N . PRO A 1 201 ? 25.452 4.665 -43.905 1.00 68.69 201 PRO A N 1
ATOM 1510 C CA . PRO A 1 201 ? 25.681 4.440 -45.322 1.00 68.69 201 PRO A CA 1
ATOM 1511 C C . PRO A 1 201 ? 26.811 3.419 -45.481 1.00 68.69 201 PRO A C 1
ATOM 1513 O O . PRO A 1 201 ? 27.899 3.575 -44.917 1.00 68.69 201 PRO A O 1
ATOM 1516 N N . ALA A 1 202 ? 26.550 2.345 -46.226 1.00 68.00 202 ALA A N 1
ATOM 1517 C CA . ALA A 1 202 ? 27.605 1.437 -46.647 1.00 68.00 202 ALA A CA 1
ATOM 1518 C C . ALA A 1 202 ? 28.564 2.224 -47.549 1.00 68.00 202 ALA A C 1
ATOM 1520 O O . ALA A 1 202 ? 28.130 2.823 -48.532 1.00 68.00 202 ALA A O 1
ATOM 1521 N N . LEU A 1 203 ? 29.854 2.258 -47.201 1.00 67.38 203 LEU A N 1
ATOM 1522 C CA . LEU A 1 203 ? 30.853 2.821 -48.102 1.00 67.38 203 LEU A CA 1
ATOM 1523 C C . LEU A 1 203 ? 30.851 1.990 -49.383 1.00 67.38 203 LEU A C 1
ATOM 1525 O O . LEU A 1 203 ? 31.038 0.774 -49.316 1.00 67.38 203 LEU A O 1
ATOM 1529 N N . ASP A 1 204 ? 30.643 2.644 -50.524 1.00 74.62 204 ASP A N 1
ATOM 1530 C CA . ASP A 1 204 ? 30.751 1.980 -51.815 1.00 74.62 204 ASP A CA 1
ATOM 1531 C C . ASP A 1 204 ? 32.188 1.446 -51.970 1.00 74.62 204 ASP A C 1
ATOM 1533 O O . ASP A 1 204 ? 33.141 2.236 -51.934 1.00 74.62 204 ASP A O 1
ATOM 1537 N N . PRO A 1 205 ? 32.379 0.122 -52.136 1.00 71.94 205 PRO A N 1
ATOM 1538 C CA . PRO A 1 205 ? 33.693 -0.469 -52.361 1.00 71.94 205 PRO A CA 1
ATOM 1539 C C . PRO A 1 205 ? 34.434 0.136 -53.559 1.00 71.94 205 PRO A C 1
ATOM 1541 O O . PRO A 1 205 ? 35.655 0.010 -53.639 1.00 71.94 205 PRO A O 1
ATOM 1544 N N . SER A 1 206 ? 33.726 0.783 -54.492 1.00 73.38 206 SER A N 1
ATOM 1545 C CA . SER A 1 206 ? 34.313 1.497 -55.627 1.00 73.38 206 SER A CA 1
ATOM 1546 C C . SER A 1 206 ? 35.180 2.694 -55.210 1.00 73.38 206 SER A C 1
ATOM 1548 O O . SER A 1 206 ? 36.191 2.948 -55.856 1.00 73.38 206 SER A O 1
ATOM 1550 N N . LEU A 1 207 ? 34.862 3.361 -54.093 1.00 68.12 207 LEU A N 1
ATOM 1551 C CA . LEU A 1 207 ? 35.604 4.521 -53.576 1.00 68.12 207 LEU A CA 1
ATOM 1552 C C . LEU A 1 207 ? 36.918 4.138 -52.878 1.00 68.12 207 LEU A C 1
ATOM 1554 O O . LEU A 1 207 ? 37.773 4.991 -52.660 1.00 68.12 207 LEU A O 1
ATOM 1558 N N . MET A 1 208 ? 37.076 2.860 -52.525 1.00 70.00 208 MET A N 1
ATOM 1559 C CA . MET A 1 208 ? 38.277 2.308 -51.885 1.00 70.00 208 MET A CA 1
ATOM 1560 C C . MET A 1 208 ? 39.215 1.615 -52.881 1.00 70.00 208 MET A C 1
ATOM 1562 O O . MET A 1 208 ? 40.238 1.056 -52.487 1.00 70.00 208 MET A O 1
ATOM 1566 N N . LYS A 1 209 ? 38.886 1.641 -54.176 1.00 71.56 209 LYS A N 1
ATOM 1567 C CA . LYS A 1 209 ? 39.789 1.185 -55.231 1.00 71.56 209 LYS A CA 1
ATOM 1568 C C . LYS A 1 209 ? 40.684 2.348 -55.643 1.00 71.56 209 LYS A C 1
ATOM 1570 O O . LYS A 1 209 ? 40.210 3.344 -56.178 1.00 71.56 209 LYS A O 1
ATOM 1575 N N . THR A 1 210 ? 41.991 2.206 -55.449 1.00 57.22 210 THR A N 1
ATOM 1576 C CA . THR A 1 210 ? 42.981 3.055 -56.118 1.00 57.22 210 THR A CA 1
ATOM 1577 C C . THR A 1 210 ? 43.054 2.640 -57.583 1.00 57.22 210 THR A C 1
ATOM 1579 O O . THR A 1 210 ? 43.892 1.827 -57.963 1.00 57.22 210 THR A O 1
ATOM 1582 N N . HIS A 1 211 ? 42.148 3.155 -58.404 1.00 52.91 211 HIS A N 1
ATOM 1583 C CA . HIS A 1 211 ? 42.284 3.082 -59.850 1.00 52.91 211 HIS A CA 1
ATOM 1584 C C . HIS A 1 211 ? 42.866 4.413 -60.327 1.00 52.91 211 HIS A C 1
ATOM 1586 O O . HIS A 1 211 ? 42.169 5.414 -60.481 1.00 52.91 211 HIS A O 1
ATOM 1592 N N . ALA A 1 212 ? 44.193 4.445 -60.471 1.00 52.75 212 ALA A N 1
ATOM 1593 C CA . ALA A 1 212 ? 44.856 5.472 -61.257 1.00 52.75 212 ALA A CA 1
ATOM 1594 C C . ALA A 1 212 ? 44.667 5.100 -62.730 1.00 52.75 212 ALA A C 1
ATOM 1596 O O . ALA A 1 212 ? 45.543 4.495 -63.346 1.00 52.75 212 ALA A O 1
ATOM 1597 N N . ASP A 1 213 ? 43.507 5.431 -63.290 1.00 55.06 213 ASP A N 1
ATOM 1598 C CA . ASP A 1 213 ? 43.202 5.193 -64.700 1.00 55.06 213 ASP A CA 1
ATOM 1599 C C . ASP A 1 213 ? 44.018 6.175 -65.555 1.00 55.06 213 ASP A C 1
ATOM 1601 O O . ASP A 1 213 ? 43.548 7.230 -65.975 1.00 55.06 213 ASP A O 1
ATOM 1605 N N . GLY A 1 214 ? 45.304 5.869 -65.733 1.00 49.31 214 GLY A N 1
ATOM 1606 C CA . GLY A 1 214 ? 46.244 6.698 -66.488 1.00 49.31 214 GLY A CA 1
ATOM 1607 C C . GLY A 1 214 ? 47.724 6.433 -66.210 1.00 49.31 214 GLY A C 1
ATOM 1608 O O . GLY A 1 214 ? 48.568 6.864 -66.996 1.00 49.31 214 GLY A O 1
ATOM 1609 N N . GLY A 1 215 ? 48.063 5.709 -65.140 1.00 47.53 215 GLY A N 1
ATOM 1610 C CA . GLY A 1 215 ? 49.407 5.168 -64.948 1.00 47.53 215 GLY A CA 1
ATOM 1611 C C . GLY A 1 215 ? 49.489 3.805 -65.617 1.00 47.53 215 GLY A C 1
ATOM 1612 O O . GLY A 1 215 ? 48.808 2.881 -65.197 1.00 47.53 215 GLY A O 1
ATOM 1613 N N . VAL A 1 216 ? 50.277 3.670 -66.683 1.00 47.34 216 VAL A N 1
ATOM 1614 C CA . VAL A 1 216 ? 50.537 2.357 -67.285 1.00 47.34 216 VAL A CA 1
ATOM 1615 C C . VAL A 1 216 ? 51.311 1.524 -66.262 1.00 47.34 216 VAL A C 1
ATOM 1617 O O . VAL A 1 216 ? 52.520 1.702 -66.108 1.00 47.34 216 VAL A O 1
ATOM 1620 N N . ASP A 1 217 ? 50.602 0.643 -65.560 1.00 49.12 217 ASP A N 1
ATOM 1621 C CA . ASP A 1 217 ? 51.154 -0.415 -64.717 1.00 49.12 217 ASP A CA 1
ATOM 1622 C C . ASP A 1 217 ? 51.820 -1.473 -65.601 1.00 49.12 217 ASP A C 1
ATOM 1624 O O . ASP A 1 217 ? 51.331 -2.587 -65.768 1.00 49.12 217 ASP A O 1
ATOM 1628 N N . ASP A 1 218 ? 52.962 -1.125 -66.183 1.00 46.06 218 ASP A N 1
ATOM 1629 C CA . ASP A 1 218 ? 53.923 -2.130 -66.594 1.00 46.06 218 ASP A CA 1
ATOM 1630 C C . ASP A 1 218 ? 54.987 -2.203 -65.507 1.00 46.06 218 ASP A C 1
ATOM 1632 O O . ASP A 1 218 ? 55.832 -1.318 -65.359 1.00 46.06 218 ASP A O 1
ATOM 1636 N N . ALA A 1 219 ? 55.004 -3.327 -64.794 1.00 48.47 219 ALA A N 1
ATOM 1637 C CA . ALA A 1 219 ? 56.152 -3.815 -64.036 1.00 48.47 219 ALA A CA 1
ATOM 1638 C C . ALA A 1 219 ? 57.341 -4.167 -64.968 1.00 48.47 219 ALA A C 1
ATOM 1640 O O . ALA A 1 219 ? 58.041 -5.165 -64.782 1.00 48.47 219 ALA A O 1
ATOM 1641 N N . ALA A 1 220 ? 57.569 -3.363 -66.006 1.00 52.72 220 ALA A N 1
ATOM 1642 C CA . ALA A 1 220 ? 58.679 -3.463 -66.922 1.00 52.72 220 ALA A CA 1
ATOM 1643 C C . ALA A 1 220 ? 59.809 -2.569 -66.410 1.00 52.72 220 ALA A C 1
ATOM 1645 O O . ALA A 1 220 ? 59.615 -1.400 -66.078 1.00 52.72 220 ALA A O 1
ATOM 1646 N N . LYS A 1 221 ? 61.004 -3.161 -66.344 1.00 55.88 221 LYS A N 1
ATOM 1647 C CA . LYS A 1 221 ? 62.287 -2.519 -66.027 1.00 55.88 221 LYS A CA 1
ATOM 1648 C C . LYS A 1 221 ? 62.363 -1.082 -66.575 1.00 55.88 221 LYS A C 1
ATOM 1650 O O . LYS A 1 221 ? 61.867 -0.849 -67.680 1.00 55.88 221 LYS A O 1
ATOM 1655 N N . PRO A 1 222 ? 63.026 -0.147 -65.860 1.00 56.53 222 PRO A N 1
ATOM 1656 C CA . PRO A 1 222 ? 63.140 1.244 -66.294 1.00 56.53 222 PRO A CA 1
ATOM 1657 C C . PRO A 1 222 ? 63.552 1.311 -67.768 1.00 56.53 222 PRO A C 1
ATOM 1659 O O . PRO A 1 222 ? 64.480 0.613 -68.186 1.00 56.53 222 PRO A O 1
ATOM 1662 N N . LYS A 1 223 ? 62.821 2.114 -68.555 1.00 63.97 223 LYS A N 1
ATOM 1663 C CA . LYS A 1 223 ? 63.035 2.242 -70.002 1.00 63.97 223 LYS A CA 1
ATOM 1664 C C . LYS A 1 223 ? 64.510 2.541 -70.268 1.00 63.97 223 LYS A C 1
ATOM 1666 O O . LYS A 1 223 ? 65.076 3.478 -69.710 1.00 63.97 223 LYS A O 1
ATOM 1671 N N . THR A 1 224 ? 65.136 1.734 -71.117 1.00 68.56 224 THR A N 1
ATOM 1672 C CA . THR A 1 224 ? 66.538 1.928 -71.506 1.00 68.56 224 THR A CA 1
ATOM 1673 C C . THR A 1 224 ? 66.703 3.233 -72.292 1.00 68.56 224 THR A C 1
ATOM 1675 O O . THR A 1 224 ? 65.764 3.703 -72.938 1.00 68.56 224 THR A O 1
ATOM 1678 N N . ALA A 1 225 ? 67.906 3.816 -72.290 1.00 66.12 225 ALA A N 1
ATOM 1679 C CA . ALA A 1 225 ? 68.192 5.066 -73.006 1.00 66.12 225 ALA A CA 1
ATOM 1680 C C . ALA A 1 225 ? 67.798 5.012 -74.498 1.00 66.12 225 ALA A C 1
ATOM 1682 O O . ALA A 1 225 ? 67.331 6.003 -75.057 1.00 66.12 225 ALA A O 1
ATOM 1683 N N . ALA A 1 226 ? 67.901 3.837 -75.129 1.00 70.69 226 ALA A N 1
ATOM 1684 C CA . ALA A 1 226 ? 67.453 3.613 -76.501 1.00 70.69 226 ALA A CA 1
ATOM 1685 C C . ALA A 1 226 ? 65.930 3.791 -76.660 1.00 70.69 226 ALA A C 1
ATOM 1687 O O . ALA A 1 226 ? 65.485 4.493 -77.564 1.00 70.69 226 ALA A O 1
ATOM 1688 N N . GLN A 1 227 ? 65.134 3.242 -75.737 1.00 73.19 227 GLN A N 1
ATOM 1689 C CA . GLN A 1 227 ? 63.669 3.345 -75.766 1.00 73.19 227 GLN A CA 1
ATOM 1690 C C . GLN A 1 227 ? 63.183 4.778 -75.515 1.00 73.19 227 GLN A C 1
ATOM 1692 O O . GLN A 1 227 ? 62.199 5.210 -76.110 1.00 73.19 227 GLN A O 1
ATOM 1697 N N . ILE A 1 228 ? 63.891 5.532 -74.670 1.00 68.88 228 ILE A N 1
ATOM 1698 C CA . ILE A 1 228 ? 63.608 6.957 -74.441 1.00 68.88 228 ILE A CA 1
ATOM 1699 C C . ILE A 1 228 ? 63.919 7.766 -75.709 1.00 68.88 228 ILE A C 1
ATOM 1701 O O . ILE A 1 228 ? 63.128 8.616 -76.114 1.00 68.88 228 ILE A O 1
ATOM 1705 N N . THR A 1 229 ? 65.035 7.463 -76.376 1.00 73.44 229 THR A N 1
ATOM 1706 C CA . THR A 1 229 ? 65.463 8.173 -77.591 1.00 73.44 229 THR A CA 1
ATOM 1707 C C . THR A 1 229 ? 64.532 7.899 -78.775 1.00 73.44 229 THR A C 1
ATOM 1709 O O . THR A 1 229 ? 64.219 8.814 -79.539 1.00 73.44 229 THR A O 1
ATOM 1712 N N . ASP A 1 230 ? 64.045 6.666 -78.922 1.00 73.12 230 ASP A N 1
ATOM 1713 C CA . ASP A 1 230 ? 63.091 6.321 -79.979 1.00 73.12 230 ASP A CA 1
ATOM 1714 C C . ASP A 1 230 ? 61.704 6.926 -79.725 1.00 73.12 230 ASP A C 1
ATOM 1716 O O . ASP A 1 230 ? 61.097 7.453 -80.659 1.00 73.12 230 ASP A O 1
ATOM 1720 N N . ALA A 1 231 ? 61.232 6.956 -78.472 1.00 72.94 231 ALA A N 1
ATOM 1721 C CA . ALA A 1 231 ? 59.992 7.649 -78.114 1.00 72.94 231 ALA A CA 1
ATOM 1722 C C . ALA A 1 231 ? 60.090 9.164 -78.374 1.00 72.94 231 ALA A C 1
ATOM 1724 O O . ALA A 1 231 ? 59.164 9.758 -78.929 1.00 72.94 231 ALA A O 1
ATOM 1725 N N . ALA A 1 232 ? 61.233 9.783 -78.058 1.00 70.88 232 ALA A N 1
ATOM 1726 C CA . ALA A 1 232 ? 61.489 11.188 -78.372 1.00 70.88 232 ALA A CA 1
ATOM 1727 C C . ALA A 1 232 ? 61.499 11.443 -79.889 1.00 70.88 232 ALA A C 1
ATOM 1729 O O . ALA A 1 232 ? 60.875 12.396 -80.352 1.00 70.88 232 ALA A O 1
ATOM 1730 N N . ARG A 1 233 ? 62.121 10.566 -80.691 1.00 72.69 233 ARG A N 1
ATOM 1731 C CA . ARG A 1 233 ? 62.091 10.668 -82.162 1.00 72.69 233 ARG A CA 1
ATOM 1732 C C . ARG A 1 233 ? 60.682 10.535 -82.730 1.00 72.69 233 ARG A C 1
ATOM 1734 O O . ARG A 1 233 ? 60.321 11.295 -83.625 1.00 72.69 233 ARG A O 1
ATOM 1741 N N . GLN A 1 234 ? 59.881 9.606 -82.215 1.00 74.69 234 GLN A N 1
ATOM 1742 C CA . GLN A 1 234 ? 58.488 9.443 -82.639 1.00 74.69 234 GLN A CA 1
ATOM 1743 C C . GLN A 1 234 ? 57.641 10.665 -82.276 1.00 74.69 234 GLN A C 1
ATOM 1745 O O . GLN A 1 234 ? 56.851 11.123 -83.099 1.00 74.69 234 GLN A O 1
ATOM 1750 N N . HIS A 1 235 ? 57.852 11.237 -81.090 1.00 70.62 235 HIS A N 1
ATOM 1751 C CA . HIS A 1 235 ? 57.169 12.452 -80.659 1.00 70.62 235 HIS A CA 1
ATOM 1752 C C . HIS A 1 235 ? 57.564 13.667 -81.513 1.00 70.62 235 HIS A C 1
ATOM 1754 O O . HIS A 1 235 ? 56.695 14.408 -81.965 1.00 70.62 235 HIS A O 1
ATOM 1760 N N . ILE A 1 236 ? 58.855 13.838 -81.816 1.00 70.25 236 ILE A N 1
ATOM 1761 C CA . ILE A 1 236 ? 59.346 14.893 -82.718 1.00 70.25 236 ILE A CA 1
ATOM 1762 C C . ILE A 1 236 ? 58.770 14.707 -84.129 1.00 70.25 236 ILE A C 1
ATOM 1764 O O . ILE A 1 236 ? 58.310 15.669 -84.738 1.00 70.25 236 ILE A O 1
ATOM 1768 N N . ALA A 1 237 ? 58.713 13.474 -84.641 1.00 69.88 237 ALA A N 1
ATOM 1769 C CA . ALA A 1 237 ? 58.107 13.182 -85.940 1.00 69.88 237 ALA A CA 1
ATOM 1770 C C . ALA A 1 237 ? 56.589 13.449 -85.962 1.00 69.88 237 ALA A C 1
ATOM 1772 O O . ALA A 1 237 ? 56.056 13.907 -86.973 1.00 69.88 237 ALA A O 1
ATOM 1773 N N . ALA A 1 238 ? 55.886 13.191 -84.857 1.00 70.12 238 ALA A N 1
ATOM 1774 C CA . ALA A 1 238 ? 54.468 13.510 -84.712 1.00 70.12 238 ALA A CA 1
ATOM 1775 C C . ALA A 1 238 ? 54.227 15.027 -84.648 1.00 70.12 238 ALA A C 1
ATOM 1777 O O . ALA A 1 238 ? 53.308 15.526 -85.294 1.00 70.12 238 ALA A O 1
ATOM 1778 N N . GLN A 1 239 ? 55.085 15.775 -83.950 1.00 64.88 239 GLN A N 1
ATOM 1779 C CA . GLN A 1 239 ? 55.015 17.238 -83.904 1.00 64.88 239 GLN A CA 1
ATOM 1780 C C . GLN A 1 239 ? 55.382 17.893 -85.242 1.00 64.88 239 GLN A C 1
ATOM 1782 O O . GLN A 1 239 ? 54.725 18.849 -85.651 1.00 64.88 239 GLN A O 1
ATOM 1787 N N . ALA A 1 240 ? 56.327 17.317 -85.989 1.00 66.38 240 ALA A N 1
ATOM 1788 C CA . ALA A 1 240 ? 56.642 17.752 -87.348 1.00 66.38 240 ALA A CA 1
ATOM 1789 C C . ALA A 1 240 ? 55.450 17.569 -88.307 1.00 66.38 240 ALA A C 1
ATOM 1791 O O . ALA A 1 240 ? 55.199 18.429 -89.148 1.00 66.38 240 ALA A O 1
ATOM 1792 N N . LYS A 1 241 ? 54.658 16.495 -88.149 1.00 68.94 241 LYS A N 1
ATOM 1793 C CA . LYS A 1 241 ? 53.398 16.302 -88.898 1.00 68.94 241 LYS A CA 1
ATOM 1794 C C . LYS A 1 241 ? 52.311 17.316 -88.528 1.00 68.94 241 LYS A C 1
ATOM 1796 O O . LYS A 1 241 ? 51.445 17.588 -89.351 1.00 68.94 241 LYS A O 1
ATOM 1801 N N . LEU A 1 242 ? 52.368 17.877 -87.322 1.00 68.00 242 LEU A N 1
ATOM 1802 C CA . LEU A 1 242 ? 51.485 18.945 -86.841 1.00 68.00 242 LEU A CA 1
ATOM 1803 C C . LEU A 1 242 ? 52.004 20.352 -87.202 1.00 68.00 242 LEU A C 1
ATOM 1805 O O . LEU A 1 242 ? 51.453 21.345 -86.735 1.00 68.00 242 LEU A O 1
ATOM 1809 N N . GLY A 1 243 ? 53.043 20.449 -88.042 1.00 67.88 243 GLY A N 1
ATOM 1810 C CA . GLY A 1 243 ? 53.585 21.716 -88.541 1.00 67.88 243 GLY A CA 1
ATOM 1811 C C . GLY A 1 243 ? 54.571 22.408 -87.597 1.00 67.88 243 GLY A C 1
ATOM 1812 O O . GLY A 1 243 ? 54.952 23.546 -87.854 1.00 67.88 243 GLY A O 1
ATOM 1813 N N . PHE A 1 244 ? 55.006 21.740 -86.525 1.00 57.88 244 PHE A N 1
ATOM 1814 C CA . PHE A 1 244 ? 55.977 22.276 -85.574 1.00 57.88 244 PHE A CA 1
ATOM 1815 C C . PHE A 1 244 ? 57.351 21.635 -85.823 1.00 57.88 244 PHE A C 1
ATOM 1817 O O . PHE A 1 244 ? 57.601 20.494 -85.435 1.00 57.88 244 PHE A O 1
ATOM 1824 N N . THR A 1 245 ? 58.244 22.340 -86.520 1.00 60.22 245 THR A N 1
ATOM 1825 C CA . THR A 1 245 ? 59.609 21.869 -86.807 1.00 60.22 245 THR A CA 1
ATOM 1826 C C . THR A 1 245 ? 60.602 22.518 -85.851 1.00 60.22 245 THR A C 1
ATOM 1828 O O . THR A 1 245 ? 61.043 23.637 -86.094 1.00 60.22 245 THR A O 1
ATOM 1831 N N . ILE A 1 246 ? 60.971 21.814 -84.781 1.00 60.09 246 ILE A N 1
ATOM 1832 C CA . ILE A 1 246 ? 62.174 22.129 -84.000 1.00 60.09 246 ILE A CA 1
ATOM 1833 C C . ILE A 1 246 ? 63.272 21.170 -84.453 1.00 60.09 246 ILE A C 1
ATOM 1835 O O . ILE A 1 246 ? 63.074 19.952 -84.490 1.00 60.09 246 ILE A O 1
ATOM 1839 N N . THR A 1 247 ? 64.431 21.706 -84.824 1.00 62.22 247 THR A N 1
ATOM 1840 C CA . THR A 1 247 ? 65.594 20.883 -85.175 1.00 62.22 247 THR A CA 1
ATOM 1841 C C . THR A 1 247 ? 66.268 20.340 -83.911 1.00 62.22 247 THR A C 1
ATOM 1843 O O . THR A 1 247 ? 66.241 20.966 -82.853 1.00 62.22 247 THR A O 1
ATOM 1846 N N . ASN A 1 248 ? 66.916 19.172 -83.994 1.00 57.38 248 ASN A N 1
ATOM 1847 C CA . ASN A 1 248 ? 67.568 18.543 -82.830 1.00 57.38 248 ASN A CA 1
ATOM 1848 C C . ASN A 1 248 ? 68.591 19.469 -82.128 1.00 57.38 248 ASN A C 1
ATOM 1850 O O . ASN A 1 248 ? 68.824 19.326 -80.932 1.00 57.38 248 ASN A O 1
ATOM 1854 N N . ALA A 1 249 ? 69.175 20.433 -82.850 1.00 59.12 249 ALA A N 1
ATOM 1855 C CA . ALA A 1 249 ? 70.088 21.431 -82.292 1.00 59.12 249 ALA A CA 1
ATOM 1856 C C . ALA A 1 249 ? 69.386 22.451 -81.369 1.00 59.12 249 ALA A C 1
ATOM 1858 O O . ALA A 1 249 ? 69.957 22.868 -80.363 1.00 59.12 249 ALA A O 1
ATOM 1859 N N . GLU A 1 250 ? 68.138 22.815 -81.667 1.00 59.34 250 GLU A N 1
ATOM 1860 C CA . GLU A 1 250 ? 67.340 23.773 -80.887 1.00 59.34 250 GLU A CA 1
ATOM 1861 C C . GLU A 1 250 ? 66.731 23.121 -79.635 1.00 59.34 250 GLU A C 1
ATOM 1863 O O . GLU A 1 250 ? 66.660 23.747 -78.576 1.00 59.34 250 GLU A O 1
ATOM 1868 N N . ALA A 1 251 ? 66.375 21.834 -79.713 1.00 57.06 251 ALA A N 1
ATOM 1869 C CA . ALA A 1 251 ? 65.857 21.074 -78.573 1.00 57.06 251 ALA A CA 1
ATOM 1870 C C . ALA A 1 251 ? 66.895 20.923 -77.441 1.00 57.06 251 ALA A C 1
ATOM 1872 O O . ALA A 1 251 ? 66.557 21.053 -76.264 1.00 57.06 251 ALA A O 1
ATOM 1873 N N . VAL A 1 252 ? 68.174 20.716 -77.785 1.00 57.50 252 VAL A N 1
ATOM 1874 C CA . VAL A 1 252 ? 69.268 20.614 -76.798 1.00 57.50 252 VAL A CA 1
ATOM 1875 C C . VAL A 1 252 ? 69.529 21.960 -76.108 1.00 57.50 252 VAL A C 1
ATOM 1877 O O . VAL A 1 252 ? 69.784 21.990 -74.904 1.00 57.50 252 VAL A O 1
ATOM 1880 N N . GLN A 1 253 ? 69.398 23.084 -76.823 1.00 57.72 253 GLN A N 1
ATOM 1881 C CA . GLN A 1 253 ? 69.535 24.416 -76.220 1.00 57.72 253 GLN A CA 1
ATOM 1882 C C . GLN A 1 253 ? 68.387 24.773 -75.267 1.00 57.72 253 GLN A C 1
ATOM 1884 O O . GLN A 1 253 ? 68.613 25.498 -74.297 1.00 57.72 253 GLN A O 1
ATOM 1889 N N . PHE A 1 254 ? 67.174 24.271 -75.508 1.00 52.19 254 PHE A N 1
ATOM 1890 C CA . PHE A 1 254 ? 66.034 24.519 -74.622 1.00 52.19 254 PHE A CA 1
ATOM 1891 C C . PHE A 1 254 ? 66.178 23.782 -73.282 1.00 52.19 254 PHE A C 1
ATOM 1893 O O . PHE A 1 254 ? 65.950 24.372 -72.229 1.00 52.19 254 PHE A O 1
ATOM 1900 N N . VAL A 1 255 ? 66.644 22.528 -73.304 1.00 54.81 255 VAL A N 1
ATOM 1901 C CA . VAL A 1 255 ? 66.891 21.742 -72.080 1.00 54.81 255 VAL A CA 1
ATOM 1902 C C . VAL A 1 255 ? 68.039 22.335 -71.255 1.00 54.81 255 VAL A C 1
ATOM 1904 O O . VAL A 1 255 ? 67.942 22.393 -70.035 1.00 54.81 255 VAL A O 1
ATOM 1907 N N . ALA A 1 256 ? 69.084 22.862 -71.902 1.00 51.50 256 ALA A N 1
ATOM 1908 C CA . ALA A 1 256 ? 70.208 23.507 -71.216 1.00 51.50 256 ALA A CA 1
ATOM 1909 C C . ALA A 1 256 ? 69.870 24.869 -70.572 1.00 51.50 256 ALA A C 1
ATOM 1911 O O . ALA A 1 256 ? 70.667 25.374 -69.790 1.00 51.50 256 ALA A O 1
ATOM 1912 N N . ARG A 1 257 ? 68.721 25.481 -70.897 1.00 49.38 257 ARG A N 1
ATOM 1913 C CA . ARG A 1 257 ? 68.230 26.720 -70.257 1.00 49.38 257 ARG A CA 1
ATOM 1914 C C . ARG A 1 257 ? 67.226 26.474 -69.126 1.00 49.38 257 ARG A C 1
ATOM 1916 O O . ARG A 1 257 ? 66.865 27.424 -68.439 1.00 49.38 257 ARG A O 1
ATOM 1923 N N . ALA A 1 258 ? 66.749 25.240 -68.970 1.00 49.19 258 ALA A N 1
ATOM 1924 C CA . ALA A 1 258 ? 65.758 24.851 -67.966 1.00 49.19 258 ALA A CA 1
ATOM 1925 C C . ALA A 1 258 ? 66.371 24.089 -66.769 1.00 49.19 258 ALA A C 1
ATOM 1927 O O . ALA A 1 258 ? 65.627 23.581 -65.930 1.00 49.19 258 ALA A O 1
ATOM 1928 N N . ALA A 1 259 ? 67.705 24.022 -66.700 1.00 42.41 259 ALA A N 1
ATOM 1929 C CA . ALA A 1 259 ? 68.503 23.555 -65.566 1.00 42.41 259 ALA A CA 1
ATOM 1930 C C . ALA A 1 259 ? 69.368 24.713 -65.052 1.00 42.41 259 ALA A C 1
ATOM 1932 O O . ALA A 1 259 ? 69.572 24.779 -63.821 1.00 42.41 259 ALA A O 1
#

pLDDT: mean 79.94, std 16.77, range [35.69, 96.44]

Secondary structure (DSSP, 8-state):
-EEEEEESSSEEEEEPPPSSSSHHHHHHHHHHHTT--BEEEEEEE-SEEEEE-TT-EEEETTEEEESSEEEEES-EEEEEEEESS-SSTT--B----TT-------------------HHHHHHHHHHHHHHHHHHHHHHHHHHHHHHHHHHHHHHHHHHHHHHHHHHTT----HHHHHHHHHS-HHHHHHHHHHHHHTPPPPPGGGG----TTS------PPPHHHHHHHHHHHHHHHHHTT----HHHHHHHHTT--

Radius of gyration: 52.08 Å; chains: 1; bounding box: 113×51×131 Å

Foldseek 3Di:
DWDDWDDDLDIDTDDDQDCPPDVVSVVVVVCLVVPQWKFKEWDKDAPDKDAAAAPGWDQDNNDIDGDRDIDGPPIDTDDMDTGSDYPDQQGTDHDDDPPDPDDDPPDRDDRPPPPPCPVVNVVVVVVVVVVVVVVVVVVVVVVVVVVVVVVVVLLVVQVVVLCVLCVLLVHDDDCVVCVVSSPDDPVVNVVVSVVSNVPRDDDDVVVVDPPPVPDPPDPDDDDDPVRVVVVVVVVQVVVVVVVDDDDPVNVVVVVVVVD